Protein AF-A0A1C5N873-F1 (afdb_monomer_lite)

Sequence (228 aa):
MHFFTPEGRITDDLPLRGEIFESLKQTSYVKSIVTAQGKMDLERKGKQSYQGCLFSRLLAFSNGDLQALYDRSDGFYRRQLVLTTKEKPTDRVDDPYLAEKMKNEAESIFLWAFEGLQRLVRQDFKFTESPRIKANRENVKRDNNNVLEFLESEGYIRFQPEASASSKELYESYRLWCEENSMTALKNRSFSDAMIAVQTKYNLVRMYIVIQCKLHIIYFSGWLSEVA

pLDDT: mean 72.27, std 20.7, range [26.14, 97.81]

Radius of gyration: 25.43 Å; chains: 1; bounding box: 51×46×87 Å

Secondary structure (DSSP, 8-state):
--EEETTEEE-S-----HHHHHHHT-HHHHHHHHHT-S-EEE--TTS--EEE----------SS----SS---HHHHTT-----PPPPPTTPPP-TTHHHHHHHTHHHHHHHHHHHHHHHHHTTTPPPPPHHHHHHHHHHHHHT-THHHHHH-TTT----SS--B-HHHHHHHHHHHHHHTTPPPPPHHHHHHHHHHHTTTTT-BTTBB-------------------

Foldseek 3Di:
DWWADPVGTPDPPPPPDCVVVVVVLPLVVVLCQLVQPAWDWDDDPPDDTDTHTTPDDDDDDDPDDPANPPDLDPSSLVSDQDDDDDDDDPPDDDDPCVVVVVVVCVVVVVVVVVVVVVVCVVVVVDDDHDPVSVVRSVVSSCVLVCLVVQCVDPQFWDADPPAFDDLVRSLVSQCVVCVVVVHDRDDSVVSVVVCVVCCVVNVNDPGGGGTDGDDDPPDDDDDDDDDD

Structure (mmCIF, N/CA/C/O backbone):
data_AF-A0A1C5N873-F1
#
_entry.id   AF-A0A1C5N873-F1
#
loop_
_atom_site.group_PDB
_atom_site.id
_atom_site.type_symbol
_atom_site.label_atom_id
_atom_site.label_alt_id
_atom_site.label_comp_id
_atom_site.label_asym_id
_atom_site.label_entity_id
_atom_site.label_seq_id
_atom_site.pdbx_PDB_ins_code
_atom_site.Cartn_x
_atom_site.Cartn_y
_atom_site.Cartn_z
_atom_site.occupancy
_atom_site.B_iso_or_equiv
_atom_site.auth_seq_id
_atom_site.auth_comp_id
_atom_site.auth_asym_id
_atom_site.auth_atom_id
_atom_site.pdbx_PDB_model_num
ATOM 1 N N . MET A 1 1 ? -3.481 8.893 12.038 1.00 37.47 1 MET A N 1
ATOM 2 C CA . MET A 1 1 ? -3.185 7.543 12.568 1.00 37.47 1 MET A CA 1
ATOM 3 C C . MET A 1 1 ? -3.406 7.588 14.068 1.00 37.47 1 MET A C 1
ATOM 5 O O . MET A 1 1 ? -2.884 8.502 14.688 1.00 37.47 1 MET A O 1
ATOM 9 N N . HIS A 1 2 ? -4.182 6.667 14.640 1.00 35.19 2 HIS A N 1
ATOM 10 C CA . HIS A 1 2 ? -4.387 6.622 16.091 1.00 35.19 2 HIS A CA 1
ATOM 11 C C . HIS A 1 2 ? -3.407 5.629 16.720 1.00 35.19 2 HIS A C 1
ATOM 13 O O . HIS A 1 2 ? -3.351 4.468 16.306 1.00 35.19 2 HIS A O 1
ATOM 19 N N . PHE A 1 3 ? -2.629 6.086 17.702 1.00 40.38 3 PHE A N 1
ATOM 20 C CA . PHE A 1 3 ? -1.727 5.237 18.474 1.00 40.38 3 PHE A CA 1
ATOM 21 C C . PHE A 1 3 ? -2.392 4.881 19.805 1.00 40.38 3 PHE A C 1
ATOM 23 O O . PHE A 1 3 ? -2.838 5.749 20.557 1.00 40.38 3 PHE A O 1
ATOM 30 N N . PHE A 1 4 ? -2.463 3.587 20.097 1.00 34.78 4 PHE A N 1
ATOM 31 C CA . PHE A 1 4 ? -2.999 3.070 21.351 1.00 34.78 4 PHE A CA 1
ATOM 32 C C . PHE A 1 4 ? -1.851 2.462 22.163 1.00 34.78 4 PHE A C 1
ATOM 34 O O . PHE A 1 4 ? -1.054 1.696 21.612 1.00 34.78 4 PHE A O 1
ATOM 41 N N . THR A 1 5 ? -1.766 2.797 23.452 1.00 41.69 5 THR A N 1
ATOM 42 C CA . THR A 1 5 ? -0.936 2.078 24.433 1.00 41.69 5 THR A CA 1
ATOM 43 C C . THR A 1 5 ? -1.818 1.485 25.535 1.00 41.69 5 THR A C 1
ATOM 45 O O . THR A 1 5 ? -2.994 1.852 25.630 1.00 41.69 5 THR A O 1
ATOM 48 N N . PRO A 1 6 ? -1.299 0.551 26.358 1.00 34.31 6 PRO A N 1
ATOM 49 C CA . PRO A 1 6 ? -2.050 -0.031 27.472 1.00 34.31 6 PRO A CA 1
ATOM 50 C C . PRO A 1 6 ? -2.601 1.013 28.459 1.00 34.31 6 PRO A C 1
ATOM 52 O O . PRO A 1 6 ? -3.613 0.761 29.103 1.00 34.31 6 PRO A O 1
ATOM 55 N N . GLU A 1 7 ? -1.986 2.199 28.543 1.00 38.50 7 GLU A N 1
ATOM 56 C CA . GLU A 1 7 ? -2.418 3.312 29.401 1.00 38.50 7 GLU A CA 1
ATOM 57 C C . GLU A 1 7 ? -3.390 4.302 28.718 1.00 38.50 7 GLU A C 1
ATOM 59 O O . GLU A 1 7 ? -3.670 5.365 29.275 1.00 38.50 7 GLU A O 1
ATOM 64 N N . GLY A 1 8 ? -3.895 3.996 27.517 1.00 40.66 8 GLY A N 1
ATOM 65 C CA . GLY A 1 8 ? -4.864 4.822 26.783 1.00 40.66 8 GLY A CA 1
ATOM 66 C C . GLY A 1 8 ? -4.367 5.344 25.427 1.00 40.66 8 GLY A C 1
ATOM 67 O O . GLY A 1 8 ? -3.313 4.955 24.921 1.00 40.66 8 GLY A O 1
ATOM 68 N N . ARG A 1 9 ? -5.160 6.220 24.788 1.00 41.31 9 ARG A N 1
ATOM 69 C CA . ARG A 1 9 ? -4.782 6.874 23.520 1.00 41.31 9 ARG A CA 1
ATOM 70 C C . ARG A 1 9 ? -3.544 7.747 23.736 1.00 41.31 9 ARG A C 1
ATOM 72 O O . ARG A 1 9 ? -3.578 8.682 24.531 1.00 41.31 9 ARG A O 1
ATOM 79 N N . ILE A 1 10 ? -2.487 7.506 22.963 1.00 43.41 10 ILE A N 1
ATOM 80 C CA . ILE A 1 10 ? -1.456 8.517 22.720 1.00 43.41 10 ILE A CA 1
ATOM 81 C C . ILE A 1 10 ? -1.892 9.250 21.465 1.00 43.41 10 ILE A C 1
ATOM 83 O O . ILE A 1 10 ? -1.492 8.856 20.383 1.00 43.41 10 ILE A O 1
ATOM 87 N N . THR A 1 11 ? -2.768 10.238 21.614 1.00 41.75 11 THR A N 1
ATOM 88 C CA . THR A 1 11 ? -2.913 11.398 20.722 1.00 41.75 11 THR A CA 1
ATOM 89 C C . THR A 1 11 ? -4.098 12.215 21.235 1.00 41.75 11 THR A C 1
ATOM 91 O O . THR A 1 11 ? -5.239 11.779 21.075 1.00 41.75 11 THR A O 1
ATOM 94 N N . ASP A 1 12 ? -3.838 13.414 21.769 1.00 33.88 12 ASP A N 1
ATOM 95 C CA . ASP A 1 12 ? -4.593 14.573 21.278 1.00 33.88 12 ASP A CA 1
ATOM 96 C C . ASP A 1 12 ? -4.500 14.483 19.761 1.00 33.88 12 ASP A C 1
ATOM 98 O O . ASP A 1 12 ? -3.382 14.273 19.281 1.00 33.88 12 ASP A O 1
ATOM 102 N N . ASP A 1 13 ? -5.630 14.505 19.050 1.00 33.31 13 ASP A N 1
ATOM 103 C CA . ASP A 1 13 ? -5.688 14.365 17.597 1.00 33.31 13 ASP A CA 1
ATOM 104 C C . ASP A 1 13 ? -4.488 15.076 16.977 1.00 33.31 13 ASP A C 1
ATOM 106 O O . ASP A 1 13 ? -4.434 16.301 16.952 1.00 33.31 13 ASP A O 1
ATOM 110 N N . LEU A 1 14 ? -3.469 14.318 16.562 1.00 37.69 14 LEU A N 1
ATOM 111 C CA . LEU A 1 14 ? -2.410 14.876 15.749 1.00 37.69 14 LEU A CA 1
ATOM 112 C C . LEU A 1 14 ? -3.098 14.996 14.396 1.00 37.69 14 LEU A C 1
ATOM 114 O O . LEU A 1 14 ? -3.266 13.957 13.738 1.00 37.69 14 LEU A O 1
ATOM 118 N N . PRO A 1 15 ? -3.551 16.198 13.964 1.00 34.56 15 PRO A N 1
ATOM 119 C CA . PRO A 1 15 ? -3.865 16.365 12.560 1.00 34.56 15 PRO A CA 1
ATOM 120 C C . PRO A 1 15 ? -2.639 15.848 11.821 1.00 34.56 15 PRO A C 1
ATOM 122 O O . PRO A 1 15 ? -1.511 16.055 12.279 1.00 34.56 15 PRO A O 1
ATOM 125 N N . LEU A 1 16 ? -2.855 15.111 10.736 1.00 38.38 16 LEU A N 1
ATOM 126 C CA . LEU A 1 16 ? -1.784 14.691 9.843 1.00 38.38 16 LEU A CA 1
ATOM 127 C C . LEU A 1 16 ? -1.102 15.964 9.304 1.00 38.38 16 LEU A C 1
ATOM 129 O O . LEU A 1 16 ? -1.415 16.435 8.218 1.00 38.38 16 LEU A O 1
ATOM 133 N N . ARG A 1 17 ? -0.219 16.579 10.097 1.00 36.16 17 ARG A N 1
ATOM 134 C CA . ARG A 1 17 ? 0.681 17.639 9.667 1.00 36.16 17 ARG A CA 1
ATOM 135 C C . ARG A 1 17 ? 1.640 16.983 8.688 1.00 36.16 17 ARG A C 1
ATOM 137 O O . ARG A 1 17 ? 2.061 15.845 8.910 1.00 36.16 17 ARG A O 1
ATOM 144 N N . GLY A 1 18 ? 1.982 17.698 7.617 1.00 32.19 18 GLY A N 1
ATOM 145 C CA . GLY A 1 18 ? 2.864 17.211 6.548 1.00 32.19 18 GLY A CA 1
ATOM 146 C C . GLY A 1 18 ? 4.174 16.585 7.047 1.00 32.19 18 GLY A C 1
ATOM 147 O O . GLY A 1 18 ? 4.725 15.720 6.384 1.00 32.19 18 GLY A O 1
ATOM 148 N N . GLU A 1 19 ? 4.609 16.918 8.262 1.00 36.47 19 GLU A N 1
ATOM 149 C CA . GLU A 1 19 ? 5.753 16.340 8.977 1.00 36.47 19 GLU A CA 1
ATOM 150 C C . GLU A 1 19 ? 5.654 14.814 9.219 1.00 36.47 19 GLU A C 1
ATOM 152 O O . GLU A 1 19 ? 6.657 14.102 9.109 1.00 36.47 19 GLU A O 1
ATOM 157 N N . ILE A 1 20 ? 4.458 14.261 9.485 1.00 42.25 20 ILE A N 1
ATOM 158 C CA . ILE A 1 20 ? 4.281 12.798 9.595 1.00 42.25 20 ILE A CA 1
ATOM 159 C C . ILE A 1 20 ? 4.366 12.151 8.206 1.00 42.25 20 ILE A C 1
ATOM 161 O O . ILE A 1 20 ? 4.940 11.080 8.055 1.00 42.25 20 ILE A O 1
ATOM 165 N N . PHE A 1 21 ? 3.864 12.813 7.162 1.00 44.03 21 PHE A N 1
ATOM 166 C CA . PHE A 1 21 ? 3.997 12.322 5.788 1.00 44.03 21 PHE A CA 1
ATOM 167 C C . PHE A 1 21 ? 5.465 12.321 5.322 1.00 44.03 21 PHE A C 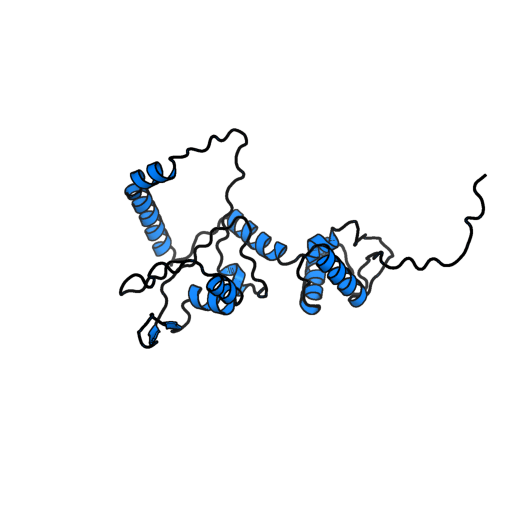1
ATOM 169 O O . PHE A 1 21 ? 5.915 11.352 4.716 1.00 44.03 21 PHE A O 1
ATOM 176 N N . GLU A 1 22 ? 6.234 13.355 5.682 1.00 43.03 22 GLU A N 1
ATOM 177 C CA . GLU A 1 22 ? 7.684 13.449 5.451 1.00 43.03 22 GLU A CA 1
ATOM 178 C C . GLU A 1 22 ? 8.476 12.357 6.191 1.00 43.03 22 GLU A C 1
ATOM 180 O O . GLU A 1 22 ? 9.387 11.759 5.623 1.00 43.03 22 GLU A O 1
ATOM 185 N N . SER A 1 23 ? 8.113 12.029 7.433 1.00 43.91 23 SER A N 1
ATOM 186 C CA . SER A 1 23 ? 8.759 10.944 8.196 1.00 43.91 23 SER A CA 1
ATOM 187 C C . SER A 1 23 ? 8.322 9.543 7.746 1.00 43.91 23 SER A C 1
ATOM 189 O O . SER A 1 23 ? 9.134 8.617 7.763 1.00 43.91 23 SER A O 1
ATOM 191 N N . LEU A 1 24 ? 7.098 9.387 7.226 1.00 51.28 24 LEU A N 1
ATOM 192 C CA . LEU A 1 24 ? 6.659 8.175 6.521 1.00 51.28 24 LEU A CA 1
ATOM 193 C C . LEU A 1 24 ? 7.439 7.934 5.215 1.00 51.28 24 LEU A C 1
ATOM 195 O O . LEU A 1 24 ? 7.474 6.793 4.746 1.00 51.28 24 LEU A O 1
ATOM 199 N N . LYS A 1 25 ? 8.125 8.949 4.654 1.00 52.41 25 LYS A N 1
ATOM 200 C CA . LYS A 1 25 ? 9.057 8.745 3.526 1.00 52.41 25 LYS A CA 1
ATOM 201 C C . LYS A 1 25 ? 10.209 7.812 3.895 1.00 52.41 25 LYS A C 1
ATOM 203 O O . LYS A 1 25 ? 10.755 7.142 3.017 1.00 52.41 25 LYS A O 1
ATOM 208 N N . GLN A 1 26 ? 10.565 7.730 5.180 1.00 63.22 26 GLN A N 1
ATOM 209 C CA . GLN A 1 26 ? 11.487 6.721 5.689 1.00 63.22 26 GLN A CA 1
ATOM 210 C C . GLN A 1 26 ? 10.705 5.465 6.078 1.00 63.22 26 GLN A C 1
ATOM 212 O O . GLN A 1 26 ? 10.262 5.267 7.209 1.00 63.22 26 GLN A O 1
ATOM 217 N N . THR A 1 27 ? 10.574 4.558 5.120 1.00 69.50 27 THR A N 1
ATOM 218 C CA . THR A 1 27 ? 9.922 3.255 5.303 1.00 69.50 27 THR A CA 1
ATOM 219 C C . THR A 1 27 ? 10.538 2.392 6.406 1.00 69.50 27 THR A C 1
ATOM 221 O O . THR A 1 27 ? 9.888 1.461 6.878 1.00 69.50 27 THR A O 1
ATOM 224 N N . SER A 1 28 ? 11.768 2.678 6.843 1.00 72.56 28 SER A N 1
ATOM 225 C CA . SER A 1 28 ? 12.402 2.054 8.009 1.00 72.56 28 SER A CA 1
ATOM 226 C C . SER A 1 28 ? 11.593 2.282 9.287 1.00 72.56 28 SER A C 1
ATOM 228 O O . SER A 1 28 ? 11.406 1.336 10.051 1.00 72.56 28 SER A O 1
ATOM 230 N N . TYR A 1 29 ? 11.058 3.491 9.479 1.00 74.69 29 TYR A N 1
ATOM 231 C CA . TYR A 1 29 ? 10.234 3.844 10.634 1.00 74.69 29 TYR A CA 1
ATOM 232 C C . TYR A 1 29 ? 8.854 3.179 10.551 1.00 74.69 29 TYR A C 1
ATOM 234 O O . TYR A 1 29 ? 8.361 2.603 11.517 1.00 74.69 29 TYR A O 1
ATOM 242 N N . VAL A 1 30 ? 8.261 3.139 9.352 1.00 76.62 30 VAL A N 1
ATOM 243 C CA . VAL A 1 30 ? 7.029 2.371 9.100 1.00 76.62 30 VAL A CA 1
ATOM 244 C C . VAL A 1 30 ? 7.230 0.901 9.451 1.00 76.62 30 VAL A C 1
ATOM 246 O O . VAL A 1 30 ? 6.427 0.324 10.182 1.00 76.62 30 VAL A O 1
ATOM 249 N N . LYS A 1 31 ? 8.315 0.296 8.953 1.00 76.56 31 LYS A N 1
ATOM 250 C CA . LYS A 1 31 ? 8.657 -1.106 9.198 1.00 76.56 31 LYS A CA 1
ATOM 251 C C . LYS A 1 31 ? 8.814 -1.394 10.682 1.00 76.56 31 LYS A C 1
ATOM 253 O O . LYS A 1 31 ? 8.260 -2.393 11.123 1.00 76.56 31 LYS A O 1
ATOM 258 N N . SER A 1 32 ? 9.538 -0.556 11.422 1.00 77.88 32 SER A N 1
ATOM 259 C CA . SER A 1 32 ? 9.761 -0.764 12.853 1.00 77.88 32 SER A CA 1
ATOM 260 C C . SER A 1 32 ? 8.464 -0.637 13.655 1.00 77.88 32 SER A C 1
ATOM 262 O O . SER A 1 32 ? 8.233 -1.446 14.555 1.00 77.88 32 SER A O 1
ATOM 264 N N . ILE A 1 33 ? 7.581 0.306 13.295 1.00 77.56 33 ILE A N 1
ATOM 265 C CA . ILE A 1 33 ? 6.275 0.469 13.951 1.00 77.56 33 ILE A CA 1
ATOM 266 C C . ILE A 1 33 ? 5.419 -0.781 13.727 1.00 77.56 33 ILE A C 1
ATOM 268 O O . ILE A 1 33 ? 4.897 -1.349 14.684 1.00 77.56 33 ILE A O 1
ATOM 272 N N . VAL A 1 34 ? 5.283 -1.244 12.478 1.00 76.94 34 VAL A N 1
ATOM 273 C CA . VAL A 1 34 ? 4.395 -2.382 12.168 1.00 76.94 34 VAL A CA 1
ATOM 274 C C . VAL A 1 34 ? 4.943 -3.725 12.639 1.00 76.94 34 VAL A C 1
ATOM 276 O O . VAL A 1 34 ? 4.157 -4.639 12.880 1.00 76.94 34 VAL A O 1
ATOM 279 N N . THR A 1 35 ? 6.266 -3.879 12.756 1.00 75.25 35 THR A N 1
ATOM 280 C CA . THR A 1 35 ? 6.864 -5.098 13.321 1.00 75.25 35 THR A CA 1
ATOM 281 C C . THR A 1 35 ? 6.899 -5.091 14.840 1.00 75.25 35 THR A C 1
ATOM 283 O O . THR A 1 35 ? 7.179 -6.142 15.412 1.00 75.25 35 THR A O 1
ATOM 286 N N . ALA A 1 36 ? 6.654 -3.939 15.479 1.00 69.31 36 ALA A N 1
ATOM 287 C CA . ALA A 1 36 ? 6.867 -3.726 16.908 1.00 69.31 36 ALA A CA 1
ATOM 288 C C . ALA A 1 36 ? 8.249 -4.237 17.374 1.00 69.31 36 ALA A C 1
ATOM 290 O O . ALA A 1 36 ? 8.400 -4.782 18.469 1.00 69.31 36 ALA A O 1
ATOM 291 N N . GLN A 1 37 ? 9.268 -4.117 16.512 1.00 65.88 37 GLN A N 1
ATOM 292 C CA . GLN A 1 37 ? 10.619 -4.566 16.835 1.00 65.88 37 GLN A CA 1
ATOM 293 C C . GLN A 1 37 ? 11.307 -3.539 17.731 1.00 65.88 37 GLN A C 1
ATOM 295 O O . GLN A 1 37 ? 11.811 -2.524 17.257 1.00 65.88 37 GLN A O 1
ATOM 300 N N . GLY A 1 38 ? 11.368 -3.858 19.023 1.00 71.31 38 GLY A N 1
ATOM 301 C CA . GLY A 1 38 ? 12.099 -3.081 20.018 1.00 71.31 38 GLY A CA 1
ATOM 302 C C . GLY A 1 38 ? 11.284 -1.954 20.647 1.00 71.31 38 GLY A C 1
ATOM 303 O O . GLY A 1 38 ? 10.121 -1.720 20.318 1.00 71.31 38 GLY A O 1
ATOM 304 N N . LYS A 1 39 ? 11.916 -1.275 21.606 1.00 77.12 39 LYS A N 1
ATOM 305 C CA . LYS A 1 39 ? 11.370 -0.060 22.211 1.00 77.12 39 LYS A CA 1
ATOM 306 C C . LYS A 1 39 ? 11.665 1.129 21.302 1.00 77.12 39 LYS A C 1
ATOM 308 O O . LYS A 1 39 ? 12.707 1.167 20.650 1.00 77.12 39 LYS A O 1
ATOM 313 N N . MET A 1 40 ? 10.737 2.072 21.262 1.00 78.00 40 MET A N 1
ATOM 314 C CA . MET A 1 40 ? 10.883 3.340 20.560 1.00 78.00 40 MET A CA 1
ATOM 315 C C . MET A 1 40 ? 10.864 4.489 21.549 1.00 78.00 40 MET A C 1
ATOM 317 O O . MET A 1 40 ? 10.247 4.384 22.611 1.00 78.00 40 MET A O 1
ATOM 321 N N . ASP A 1 41 ? 11.510 5.589 21.173 1.00 80.56 41 ASP A N 1
ATOM 322 C CA . ASP A 1 41 ? 11.416 6.823 21.937 1.00 80.56 41 ASP A CA 1
ATOM 323 C C . ASP A 1 41 ? 10.041 7.457 21.726 1.00 80.56 41 ASP A C 1
ATOM 325 O O . ASP A 1 41 ? 9.636 7.740 20.596 1.00 80.56 41 ASP A O 1
ATOM 329 N N . LEU A 1 42 ? 9.300 7.613 22.819 1.00 80.25 42 LEU A N 1
ATOM 330 C CA . LEU A 1 42 ? 7.967 8.192 22.840 1.00 80.25 42 LEU A CA 1
ATOM 331 C C . LEU A 1 42 ? 8.038 9.555 23.516 1.00 80.25 42 LEU A C 1
ATOM 333 O O . LEU A 1 42 ? 8.307 9.663 24.714 1.00 80.25 42 LEU A O 1
ATOM 337 N N . GLU A 1 43 ? 7.739 10.595 22.747 1.00 80.62 43 GLU A N 1
ATOM 338 C CA . GLU A 1 43 ? 7.694 11.967 23.232 1.00 80.62 43 GLU A CA 1
ATOM 339 C C . GLU A 1 43 ? 6.239 12.402 23.435 1.00 80.62 43 GLU A C 1
ATOM 341 O O . GLU A 1 43 ? 5.412 12.354 22.522 1.00 80.62 43 GLU A O 1
ATOM 346 N N . ARG A 1 44 ? 5.901 12.825 24.658 1.00 76.69 44 ARG A N 1
ATOM 347 C CA . ARG A 1 44 ? 4.613 13.462 24.959 1.00 76.69 44 ARG A CA 1
ATOM 348 C C . ARG A 1 44 ? 4.868 14.935 25.236 1.00 76.69 44 ARG A C 1
ATOM 350 O O . ARG A 1 44 ? 5.768 15.266 26.002 1.00 76.69 44 ARG A O 1
ATOM 357 N N . LYS A 1 45 ? 4.050 15.817 24.657 1.00 80.88 45 LYS A N 1
ATOM 358 C CA . LYS A 1 45 ? 4.208 17.267 24.815 1.00 80.88 45 LYS A CA 1
ATOM 359 C C . LYS A 1 45 ? 4.281 17.649 26.297 1.00 80.88 45 LYS A C 1
ATOM 361 O O . LYS A 1 45 ? 3.402 17.292 27.080 1.00 80.88 45 LYS A O 1
ATOM 366 N N . GLY A 1 46 ? 5.338 18.371 26.667 1.00 82.06 46 GLY A N 1
ATOM 367 C CA . GLY A 1 46 ? 5.563 18.820 28.043 1.00 82.06 46 GLY A CA 1
ATOM 368 C C . GLY A 1 46 ? 5.952 17.710 29.028 1.00 82.06 46 GLY A C 1
ATOM 369 O O . GLY A 1 46 ? 5.848 17.919 30.234 1.00 82.06 46 GLY A O 1
ATOM 370 N N . LYS A 1 47 ? 6.375 16.534 28.549 1.00 84.38 47 LYS A N 1
ATOM 371 C CA . LYS A 1 47 ? 6.895 15.435 29.374 1.00 84.38 47 LYS A CA 1
ATOM 372 C C . LYS A 1 47 ? 8.237 14.954 28.828 1.00 84.38 47 LYS A C 1
ATOM 374 O O . LYS A 1 47 ? 8.483 15.027 27.630 1.00 84.38 47 LYS A O 1
ATOM 379 N N . GLN A 1 48 ? 9.079 14.429 29.716 1.00 81.62 48 GLN A N 1
ATOM 380 C CA . GLN A 1 48 ? 10.328 13.776 29.327 1.00 81.62 48 GLN A CA 1
ATOM 381 C C . GLN A 1 48 ? 10.034 12.578 28.412 1.00 81.62 48 GLN A C 1
ATOM 383 O O . GLN A 1 48 ? 9.090 11.822 28.673 1.00 81.62 48 GLN A O 1
ATOM 388 N N . SER A 1 49 ? 10.835 12.406 27.357 1.00 86.12 49 SER A N 1
ATOM 389 C CA . SER A 1 49 ? 10.729 11.238 26.483 1.00 86.12 49 SER A CA 1
ATOM 390 C C . SER A 1 49 ? 11.064 9.948 27.236 1.00 86.12 49 SER A C 1
ATOM 392 O O . SER A 1 49 ? 11.820 9.948 28.215 1.00 86.12 49 SER A O 1
ATOM 394 N N . TYR A 1 50 ? 10.460 8.840 26.815 1.00 85.38 50 TYR A N 1
ATOM 395 C CA . TYR A 1 50 ? 10.701 7.530 27.414 1.00 85.38 50 TYR A CA 1
ATOM 396 C C . TYR A 1 50 ? 10.636 6.414 26.373 1.00 85.38 50 TYR A C 1
ATOM 398 O O . TYR A 1 50 ? 9.992 6.530 25.335 1.00 85.38 50 TYR A O 1
ATOM 406 N N . GLN A 1 51 ? 11.273 5.289 26.691 1.00 81.69 51 GLN A N 1
ATOM 407 C CA . GLN A 1 51 ? 11.313 4.114 25.827 1.00 81.69 51 GLN A CA 1
ATOM 408 C C . GLN A 1 51 ? 10.082 3.228 26.046 1.00 81.69 51 GLN A C 1
ATOM 410 O O . GLN A 1 51 ? 9.917 2.648 27.123 1.00 81.69 51 GLN A O 1
ATOM 415 N N . GLY A 1 52 ? 9.248 3.076 25.018 1.00 80.31 52 GLY A N 1
ATOM 416 C CA . GLY A 1 52 ? 8.014 2.289 25.075 1.00 80.31 52 GLY A CA 1
ATOM 417 C C . GLY A 1 52 ? 7.818 1.366 23.874 1.00 80.31 52 GLY A C 1
ATOM 418 O O . GLY A 1 52 ? 8.422 1.547 22.820 1.00 80.31 52 GLY A O 1
ATOM 419 N N . CYS A 1 53 ? 6.964 0.356 24.037 1.00 74.25 53 CYS A N 1
ATOM 420 C CA . CYS A 1 53 ? 6.520 -0.494 22.932 1.00 74.25 53 CYS A CA 1
ATOM 421 C C . CYS A 1 53 ? 5.279 0.118 22.271 1.00 74.25 53 CYS A C 1
ATOM 423 O O . CYS A 1 53 ? 4.360 0.562 22.961 1.00 74.25 53 CYS A O 1
ATOM 425 N N . LEU A 1 54 ? 5.225 0.096 20.939 1.00 74.38 54 LEU A N 1
ATOM 426 C CA . LEU A 1 54 ? 4.048 0.522 20.185 1.00 74.38 54 LEU A CA 1
ATOM 427 C C . LEU A 1 54 ? 3.157 -0.678 19.860 1.00 74.38 54 LEU A C 1
ATOM 429 O O . LEU A 1 54 ? 3.599 -1.649 19.251 1.00 74.38 54 LEU A O 1
ATOM 433 N N . PHE A 1 55 ? 1.875 -0.572 20.206 1.00 72.56 55 PHE A N 1
ATOM 434 C CA . PHE A 1 55 ? 0.845 -1.561 19.866 1.00 72.56 55 PHE A CA 1
ATOM 435 C C . PHE A 1 55 ? -0.062 -1.074 18.731 1.00 72.56 55 PHE A C 1
ATOM 437 O O . PHE A 1 55 ? -1.209 -1.499 18.595 1.00 72.56 55 PHE A O 1
ATOM 444 N N . SER A 1 56 ? 0.434 -0.149 17.910 1.00 74.62 56 SER A N 1
ATOM 445 C CA . SER A 1 56 ? -0.362 0.485 16.871 1.00 74.62 56 SER A CA 1
ATOM 446 C C . SER A 1 56 ? -0.488 -0.383 15.614 1.00 74.62 56 SER A C 1
ATOM 448 O O . SER A 1 56 ? 0.278 -1.319 15.351 1.00 74.62 56 SER A O 1
ATOM 450 N N . ARG A 1 57 ? -1.515 -0.072 14.823 1.00 77.00 57 ARG A N 1
ATOM 451 C CA . ARG A 1 57 ? -1.701 -0.578 13.464 1.00 77.00 57 ARG A CA 1
ATOM 452 C C . ARG A 1 57 ? -1.880 0.613 12.536 1.00 77.00 57 ARG A C 1
ATOM 454 O O . ARG A 1 57 ? -2.572 1.572 12.871 1.00 77.00 57 ARG A O 1
ATOM 461 N N . LEU A 1 58 ? -1.221 0.552 11.385 1.00 78.00 58 LEU A N 1
ATOM 462 C CA . LEU A 1 58 ? -1.337 1.556 10.337 1.00 78.00 58 LEU A CA 1
ATOM 463 C C . LEU A 1 58 ? -2.538 1.225 9.456 1.00 78.00 58 LEU A C 1
ATOM 465 O O . LEU A 1 58 ? -2.579 0.160 8.848 1.00 78.00 58 LEU A O 1
ATOM 469 N N . LEU A 1 59 ? -3.486 2.156 9.377 1.00 82.19 59 LEU A N 1
ATOM 470 C CA . LEU A 1 59 ? -4.554 2.160 8.383 1.00 82.19 59 LEU A CA 1
ATOM 471 C C . LEU A 1 59 ? -4.387 3.421 7.539 1.00 82.19 59 LEU A C 1
ATOM 473 O O . LEU A 1 59 ? -4.320 4.524 8.088 1.00 82.19 59 LEU A O 1
ATOM 477 N N . ALA A 1 60 ? -4.282 3.244 6.226 1.00 76.69 60 ALA A N 1
ATOM 478 C CA . ALA A 1 60 ? -4.136 4.322 5.260 1.00 76.69 60 ALA A CA 1
ATOM 479 C C . ALA A 1 60 ? -5.287 4.252 4.255 1.00 76.69 60 ALA A C 1
ATOM 481 O O . ALA A 1 60 ? -5.611 3.174 3.759 1.00 76.69 60 ALA A O 1
ATOM 482 N N . PHE A 1 61 ? -5.891 5.405 3.980 1.00 79.44 61 PHE A N 1
ATOM 483 C CA . PHE A 1 61 ? -6.957 5.566 2.999 1.00 79.44 61 PHE A CA 1
ATOM 484 C C . PHE A 1 61 ? -6.502 6.619 1.999 1.00 79.44 61 PHE A C 1
ATOM 486 O O . PHE A 1 61 ? -6.198 7.749 2.382 1.00 79.44 61 PHE A O 1
ATOM 493 N N . SER A 1 62 ? -6.418 6.238 0.734 1.00 71.00 62 SER A N 1
ATOM 494 C CA . SER A 1 62 ? -5.947 7.105 -0.339 1.00 71.00 62 SER A CA 1
ATOM 495 C C . SER A 1 62 ? -6.590 6.697 -1.659 1.00 71.00 62 SER A C 1
ATOM 497 O O . SER A 1 62 ? -7.006 5.554 -1.834 1.00 71.00 62 SER A O 1
ATOM 499 N N . ASN A 1 63 ? -6.660 7.650 -2.588 1.00 68.62 63 ASN A N 1
ATOM 500 C CA . ASN A 1 63 ? -7.130 7.415 -3.958 1.00 68.62 63 ASN A CA 1
ATOM 501 C C . ASN A 1 63 ? -6.017 6.904 -4.890 1.00 68.62 63 ASN A C 1
ATOM 503 O O . ASN A 1 63 ? -6.283 6.595 -6.044 1.00 68.62 63 ASN A O 1
ATOM 507 N N . GLY A 1 64 ? -4.780 6.846 -4.399 1.00 63.12 64 GLY A N 1
ATOM 508 C CA . GLY A 1 64 ? -3.628 6.266 -5.081 1.00 63.12 64 GLY A CA 1
ATOM 509 C C . GLY A 1 64 ? -2.854 5.369 -4.124 1.00 63.12 64 GLY A C 1
ATOM 510 O O . GLY A 1 64 ? -3.102 5.386 -2.914 1.00 63.12 64 GLY A O 1
ATOM 511 N N . ASP A 1 65 ? -1.927 4.581 -4.648 1.00 64.69 65 ASP A N 1
ATOM 512 C CA . ASP A 1 65 ? -1.211 3.608 -3.832 1.00 64.69 65 ASP A CA 1
ATOM 513 C C . ASP A 1 65 ? -0.216 4.251 -2.863 1.00 64.69 65 ASP A C 1
ATOM 515 O O . ASP A 1 65 ? 0.384 5.294 -3.137 1.00 64.69 65 ASP A O 1
ATOM 519 N N . LEU A 1 66 ? -0.002 3.597 -1.715 1.00 64.19 66 LEU A N 1
ATOM 520 C CA . LEU A 1 66 ? 1.047 3.986 -0.778 1.00 64.19 66 LEU A CA 1
ATOM 521 C C . LEU A 1 66 ? 2.412 3.643 -1.381 1.00 64.19 66 LEU A C 1
ATOM 523 O O . LEU A 1 66 ? 2.958 2.553 -1.178 1.00 64.19 66 LEU A O 1
ATOM 527 N N . GLN A 1 67 ? 2.971 4.590 -2.124 1.00 59.69 67 GLN A N 1
ATOM 528 C CA . GLN A 1 67 ? 4.279 4.422 -2.730 1.00 59.69 67 GLN A CA 1
ATOM 529 C C . GLN A 1 67 ? 5.387 4.684 -1.708 1.00 59.69 67 GLN A C 1
ATOM 531 O O . GLN A 1 67 ? 5.486 5.755 -1.108 1.00 59.69 67 GLN A O 1
ATOM 536 N N . ALA A 1 68 ? 6.269 3.702 -1.527 1.00 61.25 68 ALA A N 1
ATOM 537 C CA . ALA A 1 68 ? 7.559 3.955 -0.909 1.00 61.25 68 ALA A CA 1
ATOM 538 C C . ALA A 1 68 ? 8.448 4.695 -1.906 1.00 61.25 68 ALA A C 1
ATOM 540 O O . ALA A 1 68 ? 8.912 4.094 -2.875 1.00 61.25 68 ALA A O 1
ATOM 541 N N . LEU A 1 69 ? 8.733 5.969 -1.635 1.00 53.69 69 LEU A N 1
ATOM 542 C CA . LEU A 1 69 ? 9.601 6.787 -2.490 1.00 53.69 69 LEU A CA 1
ATOM 543 C C . LEU A 1 69 ? 10.991 6.155 -2.703 1.00 53.69 69 LEU A C 1
ATOM 545 O O . LEU A 1 69 ? 11.574 6.302 -3.773 1.00 53.69 69 LEU A O 1
ATOM 549 N N . TYR A 1 70 ? 11.520 5.418 -1.714 1.00 53.19 70 TYR A N 1
ATOM 550 C CA . TYR A 1 70 ? 12.905 4.918 -1.747 1.00 53.19 70 TYR A CA 1
ATOM 551 C C . TYR A 1 70 ? 13.092 3.437 -1.378 1.00 53.19 70 TYR A C 1
ATOM 553 O O . TYR A 1 70 ? 14.211 2.931 -1.466 1.00 53.19 70 TYR A O 1
ATOM 561 N N . ASP A 1 71 ? 12.038 2.716 -0.984 1.00 63.47 71 ASP A N 1
ATOM 562 C CA . ASP A 1 71 ? 12.155 1.347 -0.468 1.00 63.47 71 ASP A CA 1
ATOM 563 C C . ASP A 1 71 ? 11.355 0.343 -1.283 1.00 63.47 71 ASP A C 1
ATOM 565 O O . ASP A 1 71 ? 10.136 0.234 -1.192 1.00 63.47 71 ASP A O 1
ATOM 569 N N . ARG A 1 72 ? 12.105 -0.429 -2.062 1.00 63.53 72 ARG A N 1
ATOM 570 C CA . ARG A 1 72 ? 11.584 -1.442 -2.979 1.00 63.53 72 ARG A CA 1
ATOM 571 C C . ARG A 1 72 ? 11.742 -2.854 -2.436 1.00 63.53 72 ARG A C 1
ATOM 573 O O . ARG A 1 72 ? 11.555 -3.829 -3.161 1.00 63.53 72 ARG A O 1
ATOM 580 N N . SER A 1 73 ? 12.162 -2.980 -1.179 1.00 67.81 73 SER A N 1
ATOM 581 C CA . SER A 1 73 ? 12.407 -4.286 -0.591 1.00 67.81 73 SER A CA 1
ATOM 582 C C . SER A 1 73 ? 11.092 -5.029 -0.395 1.00 67.81 73 SER A C 1
ATOM 584 O O . SER A 1 73 ? 10.082 -4.457 0.019 1.00 67.81 73 SER A O 1
ATOM 586 N N . ASP A 1 74 ? 11.138 -6.344 -0.591 1.00 75.69 74 ASP A N 1
ATOM 587 C CA . ASP A 1 74 ? 10.036 -7.239 -0.237 1.00 75.69 74 ASP A CA 1
ATOM 588 C C . ASP A 1 74 ? 9.545 -7.004 1.206 1.00 75.69 74 ASP A C 1
ATOM 590 O O . ASP A 1 74 ? 8.353 -7.057 1.495 1.00 75.69 74 ASP A O 1
ATOM 594 N N . GLY A 1 75 ? 10.460 -6.628 2.108 1.00 76.75 75 GLY A N 1
ATOM 595 C CA . GLY A 1 75 ? 10.141 -6.283 3.488 1.00 76.75 75 GLY A CA 1
ATOM 596 C C . GLY A 1 75 ? 9.116 -5.173 3.653 1.00 76.75 75 GLY A C 1
ATOM 597 O O . GLY A 1 75 ? 8.347 -5.228 4.610 1.00 76.75 75 GLY A O 1
ATOM 598 N N . PHE A 1 76 ? 9.078 -4.188 2.767 1.00 79.00 76 PHE A N 1
ATOM 599 C CA . PHE A 1 76 ? 8.060 -3.149 2.841 1.00 79.00 76 PHE A CA 1
ATOM 600 C C . PHE A 1 76 ? 6.702 -3.676 2.357 1.00 79.00 76 PHE A C 1
ATOM 602 O O . PHE A 1 76 ? 5.713 -3.594 3.085 1.00 79.00 76 PHE A O 1
ATOM 609 N N . TYR A 1 77 ? 6.674 -4.305 1.181 1.00 80.12 77 TYR A N 1
ATOM 610 C CA . TYR A 1 77 ? 5.435 -4.731 0.529 1.00 80.12 77 TYR A CA 1
ATOM 611 C C . TYR A 1 77 ? 4.737 -5.903 1.221 1.00 80.12 77 TYR A C 1
ATOM 613 O O . TYR A 1 77 ? 3.517 -5.879 1.369 1.00 80.12 77 TYR A O 1
ATOM 621 N N . ARG A 1 78 ? 5.470 -6.909 1.722 1.00 82.50 78 ARG A N 1
ATOM 622 C CA . ARG A 1 78 ? 4.852 -8.081 2.376 1.00 82.50 78 ARG A CA 1
ATOM 623 C C . ARG A 1 78 ? 4.099 -7.754 3.672 1.00 82.50 78 ARG A C 1
ATOM 625 O O . ARG A 1 78 ? 3.389 -8.603 4.193 1.00 82.50 78 ARG A O 1
ATOM 632 N N . ARG A 1 79 ? 4.300 -6.552 4.225 1.00 83.75 79 ARG A N 1
ATOM 633 C CA . ARG A 1 79 ? 3.639 -6.057 5.445 1.00 83.75 79 ARG A CA 1
ATOM 634 C C . ARG A 1 79 ? 2.353 -5.281 5.147 1.00 83.75 79 ARG A C 1
ATOM 636 O O . ARG A 1 79 ? 1.698 -4.829 6.080 1.00 83.75 79 ARG A O 1
ATOM 643 N N . GLN A 1 80 ? 2.004 -5.121 3.871 1.00 84.44 80 GLN A N 1
ATOM 644 C CA . GLN A 1 80 ? 0.809 -4.415 3.429 1.00 84.44 80 GLN A CA 1
ATOM 645 C C . GL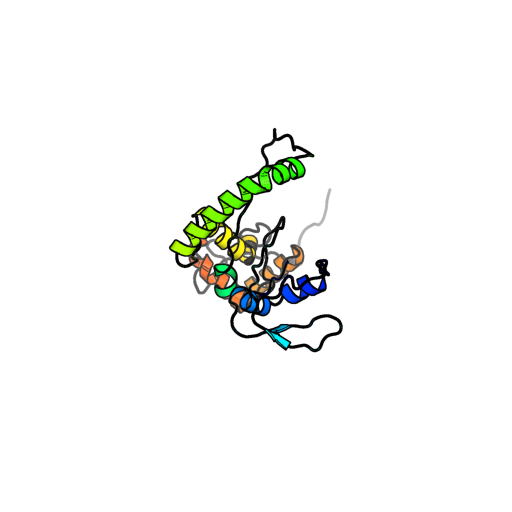N A 1 80 ? -0.286 -5.393 3.007 1.00 84.44 80 GLN A C 1
ATOM 647 O O . GLN A 1 80 ? -0.036 -6.370 2.297 1.00 84.44 80 GLN A O 1
ATOM 652 N N . LEU A 1 81 ? -1.519 -5.073 3.395 1.00 88.69 81 LEU A N 1
ATOM 653 C CA . LEU A 1 81 ? -2.734 -5.667 2.849 1.00 88.69 81 LEU A CA 1
ATOM 654 C C . LEU A 1 81 ? -3.414 -4.605 1.983 1.00 88.69 81 LEU A C 1
ATOM 656 O O . LEU A 1 81 ? -4.119 -3.740 2.498 1.00 88.69 81 LEU A O 1
ATOM 660 N N . VAL A 1 82 ? -3.156 -4.643 0.674 1.00 87.44 82 VAL A N 1
ATOM 661 C CA . VAL A 1 82 ? -3.668 -3.635 -0.266 1.00 87.44 82 VAL A CA 1
ATOM 662 C C . VAL A 1 82 ? -5.088 -3.998 -0.694 1.00 87.44 82 VAL A C 1
ATOM 664 O O . VAL A 1 82 ? -5.317 -4.965 -1.429 1.00 87.44 82 VAL A O 1
ATOM 667 N N . LEU A 1 83 ? -6.052 -3.205 -0.233 1.00 88.44 83 LEU A N 1
ATOM 668 C CA . LEU A 1 83 ? -7.460 -3.329 -0.588 1.00 88.44 83 LEU A CA 1
ATOM 669 C C . LEU A 1 83 ? -7.836 -2.224 -1.569 1.00 88.44 83 LEU A C 1
ATOM 671 O O . LEU A 1 83 ? -7.623 -1.050 -1.295 1.00 88.44 83 LEU A O 1
ATOM 675 N N . THR A 1 84 ? -8.436 -2.615 -2.689 1.00 86.38 84 THR A N 1
ATOM 676 C CA . THR A 1 84 ? -9.004 -1.685 -3.667 1.00 86.38 84 THR A CA 1
ATOM 677 C C . THR A 1 84 ? -10.521 -1.763 -3.603 1.00 86.38 84 THR A C 1
ATOM 679 O O . THR A 1 84 ? -11.095 -2.854 -3.500 1.00 86.38 84 THR A O 1
ATOM 682 N N . THR A 1 85 ? -11.187 -0.613 -3.655 1.00 85.56 85 THR A N 1
ATOM 683 C CA . THR A 1 85 ? -12.642 -0.563 -3.815 1.00 85.56 85 THR A CA 1
ATOM 684 C C . THR A 1 85 ? -13.023 -1.070 -5.208 1.00 85.56 85 THR A C 1
ATOM 686 O O . THR A 1 85 ? -12.190 -1.200 -6.106 1.00 85.56 85 THR A O 1
ATOM 689 N N . LYS A 1 86 ? -14.278 -1.490 -5.384 1.00 85.69 86 LYS A N 1
ATOM 690 C CA . LYS A 1 86 ? -14.805 -1.763 -6.728 1.00 85.69 86 LYS A CA 1
ATOM 691 C C . LYS A 1 86 ? -15.051 -0.429 -7.432 1.00 85.69 86 LYS A C 1
ATOM 693 O O . LYS A 1 86 ? -15.339 0.561 -6.758 1.00 85.69 86 LYS A O 1
ATOM 698 N N . GLU A 1 87 ? -14.979 -0.434 -8.759 1.00 84.81 87 GLU A N 1
ATOM 699 C CA . GLU A 1 87 ? -15.411 0.710 -9.559 1.00 84.81 87 GLU A CA 1
ATOM 700 C C . GLU A 1 87 ? -16.845 1.101 -9.201 1.00 84.81 87 GLU A C 1
ATOM 702 O O . GLU A 1 87 ? -17.686 0.252 -8.880 1.00 84.81 87 GLU A O 1
ATOM 707 N N . LYS A 1 88 ? -17.104 2.409 -9.205 1.00 85.56 88 LYS A N 1
ATOM 708 C CA . LYS A 1 88 ? -18.424 2.951 -8.908 1.00 85.56 88 LYS A CA 1
ATOM 709 C C . LYS A 1 88 ? -19.359 2.623 -10.086 1.00 85.56 88 LYS A C 1
ATOM 711 O O . LYS A 1 88 ? -19.050 3.041 -11.198 1.00 85.56 88 LYS A O 1
ATOM 716 N N . PRO A 1 89 ? -20.493 1.928 -9.868 1.00 92.81 89 PRO A N 1
ATOM 717 C CA . PRO A 1 89 ? -21.498 1.742 -10.914 1.00 92.81 89 PRO A CA 1
ATOM 718 C C . PRO A 1 89 ? -22.023 3.091 -11.418 1.00 92.81 89 PRO A C 1
ATOM 720 O O . PRO A 1 89 ? -22.146 4.038 -10.635 1.00 92.81 89 PRO A O 1
ATOM 723 N N . THR A 1 90 ? -22.338 3.182 -12.709 1.00 92.50 90 THR A N 1
ATOM 724 C CA . THR A 1 90 ? -22.776 4.430 -13.361 1.00 92.50 90 THR A CA 1
ATOM 725 C C . THR A 1 90 ? -24.129 4.928 -12.856 1.00 92.50 90 THR A C 1
ATOM 727 O O . THR A 1 90 ? -24.370 6.131 -12.827 1.00 92.50 90 THR A O 1
ATOM 730 N N . ASP A 1 91 ? -24.989 4.016 -12.419 1.00 94.38 91 ASP A N 1
ATOM 731 C CA . ASP A 1 91 ? -26.338 4.249 -11.901 1.00 94.38 91 ASP A CA 1
ATOM 732 C C . ASP A 1 91 ? -26.388 4.399 -10.371 1.00 94.38 91 ASP A C 1
ATOM 734 O O . ASP A 1 91 ? -27.461 4.561 -9.786 1.00 94.38 91 ASP A O 1
ATOM 738 N N . ARG A 1 92 ? -25.235 4.363 -9.690 1.00 92.25 92 ARG A N 1
ATOM 739 C CA . ARG A 1 92 ? -25.194 4.464 -8.232 1.00 92.25 92 ARG A CA 1
ATOM 740 C C . ARG A 1 92 ? -25.619 5.857 -7.763 1.00 92.25 92 ARG A C 1
ATOM 742 O O . ARG A 1 92 ? -24.909 6.842 -7.972 1.00 92.25 92 ARG A O 1
ATOM 749 N N . VAL A 1 93 ? -26.695 5.889 -6.984 1.00 91.69 93 VAL A N 1
ATOM 750 C CA . VAL A 1 93 ? -27.102 7.049 -6.185 1.00 91.69 93 VAL A CA 1
ATOM 751 C C . VAL A 1 93 ? -26.379 7.007 -4.839 1.00 91.69 93 VAL A C 1
ATOM 753 O O . VAL A 1 93 ? -26.478 6.025 -4.103 1.00 91.69 93 VAL A O 1
ATOM 756 N N . ASP A 1 94 ? -25.620 8.056 -4.526 1.00 91.12 94 ASP A N 1
ATOM 757 C CA . ASP A 1 94 ? -24.937 8.176 -3.238 1.00 91.12 94 ASP A CA 1
ATOM 758 C C . ASP A 1 94 ? -25.909 8.659 -2.160 1.00 91.12 94 ASP A C 1
ATOM 760 O O . ASP A 1 94 ? -26.580 9.675 -2.326 1.00 91.12 94 ASP A O 1
ATOM 764 N N . ASP A 1 95 ? -25.966 7.932 -1.047 1.00 92.75 95 ASP A N 1
ATOM 765 C CA . ASP A 1 95 ? -26.759 8.318 0.116 1.00 92.75 95 ASP A CA 1
ATOM 766 C C . ASP A 1 95 ? -25.970 9.317 0.984 1.00 92.75 95 ASP A C 1
ATOM 768 O O . ASP A 1 95 ? -24.966 8.925 1.594 1.00 92.75 95 ASP A O 1
ATOM 772 N N . PRO A 1 96 ? -26.403 10.590 1.088 1.00 94.06 96 PRO A N 1
ATOM 773 C CA . PRO A 1 96 ? -25.711 11.594 1.895 1.00 94.06 96 PRO A CA 1
ATOM 774 C C . PRO A 1 96 ? -25.744 11.287 3.402 1.00 94.06 96 PRO A C 1
ATOM 776 O O . PRO A 1 96 ? -24.940 11.843 4.148 1.00 94.06 96 PRO A O 1
ATOM 779 N N . TYR A 1 97 ? -26.623 10.387 3.857 1.00 95.56 97 TYR A N 1
ATOM 780 C CA . TYR A 1 97 ? -26.778 9.999 5.263 1.00 95.56 97 TYR A CA 1
ATOM 781 C C . TYR A 1 97 ? -26.177 8.624 5.584 1.00 95.56 97 TYR A C 1
ATOM 783 O O . TYR A 1 97 ? -26.419 8.082 6.666 1.00 95.56 97 TYR A O 1
ATOM 791 N N . LEU A 1 98 ? -25.369 8.053 4.682 1.00 93.50 98 LEU A N 1
ATOM 792 C CA . LEU A 1 98 ? -24.759 6.734 4.875 1.00 93.50 98 LEU A CA 1
ATOM 793 C C . LEU A 1 98 ? -23.977 6.630 6.195 1.00 93.50 98 LEU A C 1
ATOM 795 O O . LEU A 1 98 ? -24.078 5.621 6.887 1.00 93.50 98 LEU A O 1
ATOM 799 N N . ALA A 1 99 ? -23.234 7.674 6.570 1.00 92.62 99 ALA A N 1
ATOM 800 C CA . ALA A 1 99 ? -22.457 7.685 7.810 1.00 92.62 99 ALA A CA 1
ATOM 801 C C . ALA A 1 99 ? -23.344 7.542 9.061 1.00 92.62 99 ALA A C 1
ATOM 803 O O . ALA A 1 99 ? -23.018 6.765 9.956 1.00 92.62 99 ALA A O 1
ATOM 804 N N . GLU A 1 100 ? -24.489 8.231 9.101 1.00 94.38 100 GLU A N 1
ATOM 805 C CA . GLU A 1 100 ? -25.441 8.128 10.215 1.00 94.38 100 GLU A CA 1
ATOM 806 C C . GLU A 1 100 ? -26.104 6.748 10.260 1.00 94.38 100 GLU A C 1
ATOM 808 O O . GLU A 1 100 ? -26.255 6.166 11.334 1.00 94.38 100 GLU A O 1
ATOM 813 N N . LYS A 1 101 ? -26.423 6.166 9.098 1.00 95.25 101 LYS A N 1
ATOM 814 C CA . LYS A 1 101 ? -26.927 4.786 9.025 1.00 95.25 101 LYS A CA 1
ATOM 815 C C . LYS A 1 101 ? -25.914 3.787 9.583 1.00 95.25 101 LYS A C 1
ATOM 817 O O . LYS A 1 101 ? -26.262 2.993 10.450 1.00 95.25 101 LYS A O 1
ATOM 822 N N . MET A 1 102 ? -24.648 3.883 9.168 1.00 94.56 102 MET A N 1
ATOM 823 C CA . MET A 1 102 ? -23.581 3.015 9.683 1.00 94.56 102 MET A CA 1
ATOM 824 C C . MET A 1 102 ? -23.362 3.191 11.189 1.00 94.56 102 MET A C 1
ATOM 826 O O . MET A 1 102 ? -23.077 2.223 11.890 1.00 94.56 102 MET A O 1
ATOM 830 N N . LYS A 1 103 ? -23.511 4.414 11.705 1.00 94.88 103 LYS A N 1
ATOM 831 C CA . LYS A 1 103 ? -23.409 4.697 13.139 1.00 94.88 103 LYS A CA 1
ATOM 832 C C . LYS A 1 103 ? -24.522 4.016 13.937 1.00 94.88 103 LYS A C 1
ATOM 834 O O . LYS A 1 103 ? -24.241 3.475 15.003 1.00 94.88 103 LYS A O 1
ATOM 839 N N . ASN A 1 104 ? -25.746 3.988 13.414 1.00 96.12 104 ASN A N 1
ATOM 840 C CA . ASN A 1 104 ? -26.860 3.269 14.041 1.00 96.12 104 ASN A CA 1
ATOM 841 C C . ASN A 1 104 ? -26.638 1.746 14.068 1.00 96.12 104 ASN A C 1
ATOM 843 O O . ASN A 1 104 ? -27.190 1.059 14.920 1.00 96.12 104 ASN A O 1
ATOM 847 N N . GLU A 1 105 ? -25.795 1.221 13.177 1.00 96.56 105 GLU A N 1
ATOM 848 C CA . GLU A 1 105 ? -25.420 -0.196 13.112 1.00 96.56 105 GLU A CA 1
ATOM 849 C C . GLU A 1 105 ? -24.101 -0.513 13.846 1.00 96.56 105 GLU A C 1
ATOM 851 O O . GLU A 1 105 ? -23.598 -1.636 13.758 1.00 96.56 105 GLU A O 1
ATOM 856 N N . ALA A 1 106 ? -23.524 0.443 14.587 1.00 94.88 106 ALA A N 1
ATOM 857 C CA . ALA A 1 106 ? -22.192 0.311 15.182 1.00 94.88 106 ALA A CA 1
ATOM 858 C C . ALA A 1 106 ? -22.031 -0.936 16.069 1.00 94.88 106 ALA A C 1
ATOM 860 O O . ALA A 1 106 ? -20.990 -1.592 16.016 1.00 94.88 106 ALA A O 1
ATOM 861 N N . GLU A 1 107 ? -23.057 -1.296 16.844 1.00 96.56 107 GLU A N 1
ATOM 862 C CA . GLU A 1 107 ? -23.051 -2.505 17.679 1.00 96.56 107 GLU A CA 1
ATOM 863 C C . GLU A 1 107 ? -22.922 -3.780 16.833 1.00 96.56 107 GLU A C 1
ATOM 865 O O . GLU A 1 107 ? -22.123 -4.663 17.143 1.00 96.56 107 GLU A O 1
ATOM 870 N N . SER A 1 108 ? -23.645 -3.851 15.713 1.00 96.69 108 SER A N 1
ATOM 871 C CA . SER A 1 108 ? -23.593 -4.997 14.797 1.00 96.69 108 SER A CA 1
ATOM 872 C C . SER A 1 108 ? -22.255 -5.070 14.061 1.00 96.69 108 SER A C 1
ATOM 874 O O . SER A 1 108 ? -21.660 -6.144 13.956 1.00 96.69 108 SER A O 1
ATOM 876 N N . ILE A 1 109 ? -21.734 -3.924 13.612 1.00 95.94 109 ILE A N 1
ATOM 877 C CA . ILE A 1 109 ? -20.397 -3.825 13.007 1.00 95.94 109 ILE A CA 1
ATOM 878 C C . ILE A 1 109 ? -19.328 -4.301 14.001 1.00 95.94 109 ILE A C 1
ATOM 880 O O . ILE A 1 109 ? -18.407 -5.026 13.616 1.00 95.94 109 ILE A O 1
ATOM 884 N N . PHE A 1 110 ? -19.457 -3.936 15.280 1.00 96.75 110 PHE A N 1
ATOM 885 C CA . PHE A 1 110 ? -18.547 -4.382 16.330 1.00 96.75 110 PHE A CA 1
ATOM 886 C C . PHE A 1 110 ? -18.612 -5.897 16.545 1.00 96.75 110 PHE A C 1
ATOM 888 O O . PHE A 1 110 ? -17.563 -6.541 16.571 1.00 96.75 110 PHE A O 1
ATOM 895 N N . LEU A 1 111 ? -19.809 -6.480 16.654 1.00 97.81 111 LEU A N 1
ATOM 896 C CA . LEU A 1 111 ? -19.967 -7.930 16.817 1.00 97.81 111 LEU A CA 1
ATOM 897 C C . LEU A 1 111 ? -19.364 -8.702 15.636 1.00 97.81 111 LEU A C 1
ATOM 899 O O . LEU A 1 111 ? -18.643 -9.681 15.842 1.00 97.81 111 LEU A O 1
ATOM 903 N N . TRP A 1 112 ? -19.567 -8.214 14.411 1.00 97.38 112 TRP A N 1
ATOM 904 C CA . TRP A 1 112 ? -18.955 -8.791 13.215 1.00 97.38 112 TRP A CA 1
ATOM 905 C C . TRP A 1 112 ? -17.420 -8.681 13.227 1.00 97.38 112 TRP A C 1
ATOM 907 O O . TRP A 1 112 ? -16.709 -9.645 12.926 1.00 97.38 112 TRP A O 1
ATOM 917 N N . ALA A 1 113 ? -16.878 -7.530 13.638 1.00 96.12 113 ALA A N 1
ATOM 918 C CA . ALA A 1 113 ? -15.437 -7.351 13.800 1.00 96.12 113 ALA A CA 1
ATOM 919 C C . ALA A 1 113 ? -14.858 -8.257 14.903 1.00 96.12 113 ALA A C 1
ATOM 921 O O . ALA A 1 113 ? -13.753 -8.784 14.749 1.00 96.12 113 ALA A O 1
ATOM 922 N N . PHE A 1 114 ? -15.602 -8.476 15.990 1.00 96.81 114 PHE A N 1
ATOM 923 C CA . PHE A 1 114 ? -15.215 -9.355 17.089 1.00 96.81 114 PHE A CA 1
ATOM 924 C C . PHE A 1 114 ? -15.165 -10.824 16.660 1.00 96.81 114 PHE A C 1
ATOM 926 O O . PHE A 1 114 ? -14.180 -11.509 16.941 1.00 96.81 114 PHE A O 1
ATOM 933 N N . GLU A 1 115 ? -16.153 -11.296 15.899 1.00 97.62 115 GLU A N 1
ATOM 934 C CA . GLU A 1 115 ? -16.107 -12.624 15.278 1.00 97.62 115 GLU A CA 1
ATOM 935 C C . GLU A 1 115 ? -14.875 -12.761 14.361 1.00 97.62 115 GLU A C 1
ATOM 937 O O . GLU A 1 115 ? -14.129 -13.749 14.413 1.00 97.62 115 GLU A O 1
ATOM 942 N N . GLY A 1 116 ? -14.599 -11.720 13.566 1.00 96.06 116 GLY A N 1
ATOM 943 C CA . GLY A 1 116 ? -13.397 -11.624 12.741 1.00 96.06 116 GLY A CA 1
ATOM 944 C C . GLY A 1 116 ? -12.101 -11.733 13.554 1.00 96.06 116 GLY A C 1
ATOM 945 O O . GLY A 1 116 ? -11.184 -12.456 13.151 1.00 96.06 116 GLY A O 1
ATOM 946 N N . LEU A 1 117 ? -12.035 -11.079 14.717 1.00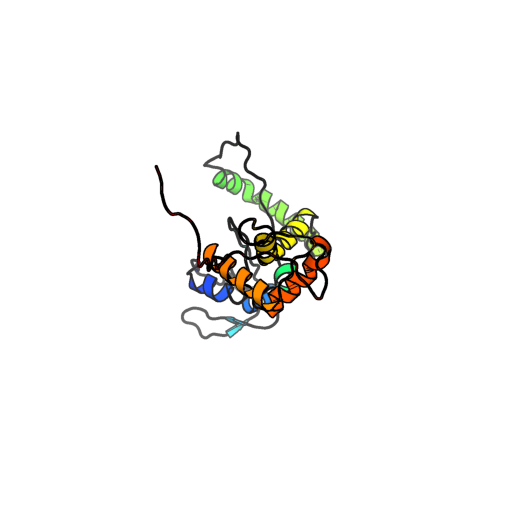 95.19 117 LEU A N 1
ATOM 947 C CA . LEU A 1 117 ? -10.913 -11.176 15.650 1.00 95.19 117 LEU A CA 1
ATOM 948 C C . LEU A 1 117 ? -10.773 -12.594 16.213 1.00 95.19 117 LEU A C 1
ATOM 950 O O . LEU A 1 117 ? -9.671 -13.138 16.202 1.00 95.19 117 LEU A O 1
ATOM 954 N N . GLN A 1 118 ? -11.864 -13.228 16.648 1.00 97.31 118 GLN A N 1
ATOM 955 C CA . GLN A 1 118 ? -11.834 -14.611 17.139 1.00 97.31 118 GLN A CA 1
ATOM 956 C C . GLN A 1 118 ? -11.319 -15.584 16.070 1.00 97.31 118 GLN A C 1
ATOM 958 O O . GLN A 1 118 ? -10.565 -16.514 16.371 1.00 97.31 118 GLN A O 1
ATOM 963 N N . ARG A 1 119 ? -11.698 -15.386 14.801 1.00 97.19 119 ARG A N 1
ATOM 964 C CA . ARG A 1 119 ? -11.128 -16.141 13.676 1.00 97.19 119 ARG A CA 1
ATOM 965 C C . ARG A 1 119 ? -9.630 -15.873 13.524 1.00 97.19 119 ARG A C 1
ATOM 967 O O . ARG A 1 119 ? -8.864 -16.821 13.395 1.00 97.19 119 ARG A O 1
ATOM 974 N N . LEU A 1 120 ? -9.215 -14.611 13.577 1.00 94.94 120 LEU A N 1
ATOM 975 C CA . LEU A 1 12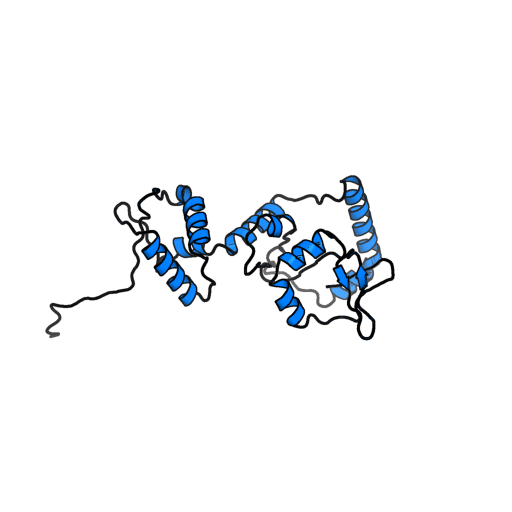0 ? -7.819 -14.213 13.410 1.00 94.94 120 LEU A CA 1
ATOM 976 C C . LEU A 1 120 ? -6.915 -14.768 14.527 1.00 94.94 120 LEU A C 1
ATOM 978 O O . LEU A 1 120 ? -5.825 -15.254 14.237 1.00 94.94 120 LEU A O 1
ATOM 982 N N . VAL A 1 121 ? -7.387 -14.770 15.778 1.00 96.19 121 VAL A N 1
ATOM 983 C CA . VAL A 1 121 ? -6.693 -15.383 16.927 1.00 96.19 121 VAL A CA 1
ATOM 984 C C . VAL A 1 121 ? -6.495 -16.883 16.703 1.00 96.19 121 VAL A C 1
ATOM 986 O O . VAL A 1 121 ? -5.389 -17.387 16.874 1.00 96.19 121 VAL A O 1
ATOM 989 N N . ARG A 1 122 ? -7.532 -17.597 16.239 1.00 97.25 122 ARG A N 1
ATOM 990 C CA . ARG A 1 122 ? -7.427 -19.026 15.882 1.00 97.25 122 ARG A CA 1
ATOM 991 C C . ARG A 1 122 ? -6.433 -19.292 14.746 1.00 97.25 122 ARG A C 1
ATOM 993 O O . ARG A 1 122 ? -5.921 -20.400 14.643 1.00 97.25 122 ARG A O 1
ATOM 1000 N N . GLN A 1 123 ? -6.161 -18.295 13.906 1.00 95.88 123 GLN A N 1
ATOM 1001 C CA . GLN A 1 123 ? -5.188 -18.355 12.814 1.00 95.88 123 GLN A CA 1
ATOM 1002 C C . GLN A 1 123 ? -3.807 -17.798 13.203 1.00 95.88 123 GLN A C 1
ATOM 1004 O O . GLN A 1 123 ? -3.039 -17.431 12.314 1.00 95.88 123 GLN A O 1
ATOM 1009 N N . ASP A 1 124 ? -3.473 -17.717 14.498 1.00 95.12 124 ASP A N 1
ATOM 1010 C CA . ASP A 1 124 ? -2.170 -17.209 14.965 1.00 95.12 124 ASP A CA 1
ATOM 1011 C C . ASP A 1 124 ? -1.883 -15.786 14.444 1.00 95.12 124 ASP A C 1
ATOM 1013 O O . ASP A 1 124 ? -0.796 -15.450 13.976 1.00 95.12 124 ASP A O 1
ATOM 1017 N N . PHE A 1 125 ? -2.922 -14.948 14.438 1.00 90.31 125 PHE A N 1
ATOM 1018 C CA . PHE A 1 125 ? -2.889 -13.572 13.940 1.00 90.31 125 PHE A CA 1
ATOM 1019 C C . PHE A 1 125 ? -2.476 -13.414 12.465 1.00 90.31 125 PHE A C 1
ATOM 1021 O O . PHE A 1 125 ? -2.126 -12.314 12.028 1.00 90.31 125 PHE A O 1
ATOM 1028 N N . LYS A 1 126 ? -2.563 -14.486 11.667 1.00 90.75 126 LYS A N 1
ATOM 1029 C CA . LYS A 1 126 ? -2.277 -14.461 10.227 1.00 90.75 126 LYS A CA 1
ATOM 1030 C C . LYS A 1 126 ? -3.539 -14.132 9.444 1.00 90.75 126 LYS A C 1
ATOM 1032 O O . LYS A 1 126 ? -4.512 -14.884 9.442 1.00 90.75 126 LYS A O 1
ATOM 1037 N N . PHE A 1 127 ? -3.511 -12.999 8.749 1.00 90.75 127 PHE A N 1
ATOM 1038 C CA . PHE A 1 127 ? -4.599 -12.603 7.864 1.00 90.75 127 PHE A CA 1
ATOM 1039 C C . PHE A 1 127 ? -4.729 -13.564 6.682 1.00 90.75 127 PHE A C 1
ATOM 1041 O O . PHE A 1 127 ? -3.744 -14.039 6.120 1.00 90.75 127 PHE A O 1
ATOM 1048 N N . THR A 1 128 ? -5.972 -13.814 6.273 1.00 90.81 128 THR A N 1
ATOM 1049 C CA . THR A 1 128 ? -6.254 -14.558 5.044 1.00 90.81 128 THR A CA 1
ATOM 1050 C C . THR A 1 128 ? -6.095 -13.624 3.845 1.00 90.81 128 THR A C 1
ATOM 1052 O O . THR A 1 128 ? -6.824 -12.642 3.720 1.00 90.81 128 THR A O 1
ATOM 1055 N N . GLU A 1 129 ? -5.153 -13.930 2.953 1.00 91.69 129 GLU A N 1
ATOM 1056 C CA . GLU A 1 129 ? -4.927 -13.159 1.727 1.00 91.69 129 GLU A CA 1
ATOM 1057 C C . GLU A 1 129 ? -5.680 -13.770 0.541 1.00 91.69 129 GLU A C 1
ATOM 1059 O O . GLU A 1 129 ? -5.371 -14.878 0.092 1.00 91.69 129 GLU A O 1
ATOM 1064 N N . SER A 1 130 ? -6.638 -13.024 -0.011 1.00 92.81 130 SER A N 1
ATOM 1065 C CA . SER A 1 130 ? -7.309 -13.409 -1.255 1.00 92.81 130 SER A CA 1
ATOM 1066 C C . SER A 1 130 ? -6.380 -13.236 -2.471 1.00 92.81 130 SER A C 1
ATOM 1068 O O . SER A 1 130 ? -5.440 -12.434 -2.420 1.00 92.81 130 SER A O 1
ATOM 1070 N N . PRO A 1 131 ? -6.649 -13.917 -3.606 1.00 92.12 131 PRO A N 1
ATOM 1071 C CA . PRO A 1 131 ? -5.899 -13.702 -4.847 1.00 92.12 131 PRO A CA 1
ATOM 1072 C C . PRO A 1 131 ? -5.870 -12.230 -5.280 1.00 92.12 131 PRO A C 1
ATOM 1074 O O . PRO A 1 131 ? -4.843 -11.745 -5.745 1.00 92.12 131 PRO A O 1
ATOM 1077 N N . ARG A 1 132 ? -6.967 -11.494 -5.043 1.00 90.94 132 ARG A N 1
ATOM 1078 C CA . ARG A 1 132 ? -7.065 -10.060 -5.337 1.00 90.94 132 ARG A CA 1
ATOM 1079 C C . ARG A 1 132 ? -6.100 -9.222 -4.496 1.00 90.94 132 ARG A C 1
ATOM 1081 O O . ARG A 1 132 ? -5.457 -8.341 -5.045 1.00 90.94 132 ARG A O 1
ATOM 1088 N N . ILE A 1 133 ? -5.951 -9.509 -3.200 1.00 90.12 133 ILE A N 1
ATOM 1089 C CA . ILE A 1 133 ? -4.984 -8.801 -2.337 1.00 90.12 133 ILE A CA 1
ATOM 1090 C C . ILE A 1 133 ? -3.553 -9.032 -2.832 1.00 90.12 133 ILE A C 1
ATOM 1092 O O . ILE A 1 133 ? -2.763 -8.092 -2.902 1.00 90.12 133 ILE A O 1
ATOM 1096 N N . LYS A 1 134 ? -3.228 -10.272 -3.220 1.00 90.25 134 LYS A N 1
ATOM 1097 C CA . LYS A 1 134 ? -1.908 -10.609 -3.771 1.00 90.25 134 LYS A CA 1
ATOM 1098 C C . LYS A 1 134 ? -1.642 -9.860 -5.077 1.00 90.25 134 LYS A C 1
ATOM 1100 O O . LYS A 1 134 ? -0.583 -9.259 -5.212 1.00 90.25 134 LYS A O 1
ATOM 1105 N N . ALA A 1 135 ? -2.612 -9.851 -5.993 1.00 86.56 135 ALA A N 1
ATOM 1106 C CA . ALA A 1 135 ? -2.515 -9.121 -7.254 1.00 86.56 135 ALA A CA 1
ATOM 1107 C C . ALA A 1 135 ? -2.368 -7.608 -7.035 1.00 86.56 135 ALA A C 1
ATOM 1109 O O . ALA A 1 135 ? -1.481 -6.998 -7.621 1.00 86.56 135 ALA A O 1
ATOM 1110 N N . ASN A 1 136 ? -3.167 -7.022 -6.136 1.00 86.81 136 ASN A N 1
ATOM 1111 C CA . ASN A 1 136 ? -3.053 -5.612 -5.767 1.00 86.81 136 ASN A CA 1
ATOM 1112 C C . ASN A 1 136 ? -1.641 -5.288 -5.260 1.00 86.81 136 ASN A C 1
ATOM 1114 O O . ASN A 1 136 ? -1.026 -4.347 -5.739 1.00 86.81 136 ASN A O 1
ATOM 1118 N N . ARG A 1 137 ? -1.087 -6.090 -4.340 1.00 86.00 137 ARG A N 1
ATOM 1119 C CA . ARG A 1 137 ? 0.275 -5.882 -3.822 1.00 86.00 137 ARG A CA 1
ATOM 1120 C C . ARG A 1 137 ? 1.338 -5.948 -4.923 1.00 86.00 137 ARG A C 1
ATOM 1122 O O . ARG A 1 137 ? 2.260 -5.135 -4.914 1.00 86.00 137 ARG A O 1
ATOM 1129 N N . GLU A 1 138 ? 1.219 -6.887 -5.863 1.00 80.62 138 GLU A N 1
ATOM 1130 C CA . GLU A 1 138 ? 2.133 -6.953 -7.010 1.00 80.62 138 GLU A CA 1
ATOM 1131 C C . GLU A 1 138 ? 1.963 -5.754 -7.952 1.00 80.62 138 GLU A C 1
ATOM 1133 O O . GLU A 1 138 ? 2.965 -5.249 -8.446 1.00 80.62 138 GLU A O 1
ATOM 1138 N N . ASN A 1 139 ? 0.743 -5.242 -8.155 1.00 76.62 139 ASN A N 1
ATOM 1139 C CA . ASN A 1 139 ? 0.517 -4.001 -8.905 1.00 76.62 139 ASN A CA 1
ATOM 1140 C C . ASN A 1 139 ? 1.228 -2.822 -8.241 1.00 76.62 139 ASN A C 1
ATOM 1142 O O . ASN A 1 139 ? 2.091 -2.229 -8.870 1.00 76.62 139 ASN A O 1
ATOM 1146 N N . VAL A 1 140 ? 1.020 -2.590 -6.940 1.00 75.06 140 VAL A N 1
ATOM 1147 C CA . VAL A 1 140 ? 1.702 -1.505 -6.205 1.00 75.06 140 VAL A CA 1
ATOM 1148 C C . VAL A 1 140 ? 3.232 -1.621 -6.281 1.00 75.06 140 VAL A C 1
ATOM 1150 O O . VAL A 1 140 ? 3.963 -0.628 -6.322 1.00 75.06 140 VAL A O 1
ATOM 1153 N N . LYS A 1 141 ? 3.755 -2.850 -6.300 1.00 72.88 141 LYS A N 1
ATOM 1154 C CA . LYS A 1 141 ? 5.188 -3.109 -6.470 1.00 72.88 141 LYS A CA 1
ATOM 1155 C C . LYS A 1 141 ? 5.670 -2.812 -7.896 1.00 72.88 141 LYS A C 1
ATOM 1157 O O . LYS A 1 141 ? 6.791 -2.327 -8.054 1.00 72.88 141 LYS A O 1
ATOM 1162 N N . ARG A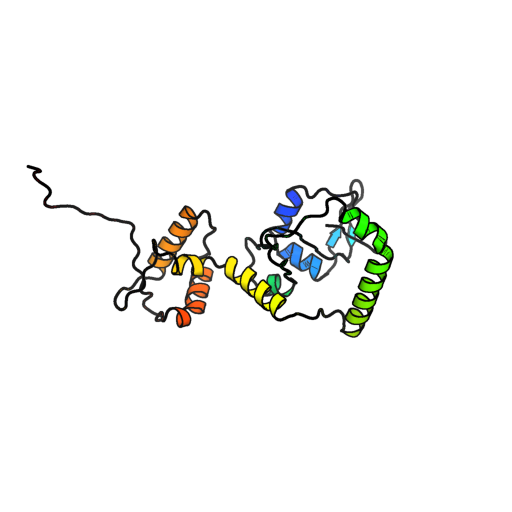 1 142 ? 4.851 -3.105 -8.913 1.00 65.00 142 ARG A N 1
ATOM 1163 C CA . ARG A 1 142 ? 5.131 -2.836 -10.332 1.00 65.00 142 ARG A CA 1
ATOM 1164 C C . ARG A 1 142 ? 4.969 -1.369 -10.708 1.00 65.00 142 ARG A C 1
ATOM 1166 O O . ARG A 1 142 ? 5.790 -0.896 -11.475 1.00 65.00 142 ARG A O 1
ATOM 1173 N N . ASP A 1 143 ? 4.017 -0.650 -10.132 1.00 61.09 143 ASP A N 1
ATOM 1174 C CA . ASP A 1 143 ? 3.777 0.767 -10.435 1.00 61.09 143 ASP A CA 1
ATOM 1175 C C . ASP A 1 143 ? 4.904 1.655 -9.875 1.00 61.09 143 ASP A C 1
ATOM 1177 O O . ASP A 1 143 ? 5.229 2.704 -10.419 1.00 61.09 143 ASP A O 1
ATOM 1181 N N . ASN A 1 144 ? 5.630 1.178 -8.854 1.00 60.31 144 ASN A N 1
ATOM 1182 C CA . ASN A 1 144 ? 6.913 1.770 -8.437 1.00 60.31 144 ASN A CA 1
ATOM 1183 C C . ASN A 1 144 ? 8.070 1.437 -9.420 1.00 60.31 144 ASN A C 1
ATOM 1185 O O . ASN A 1 144 ? 9.218 1.854 -9.247 1.00 60.31 144 ASN A O 1
ATOM 1189 N N . ASN A 1 145 ? 7.807 0.654 -10.462 1.00 66.12 145 ASN A N 1
ATOM 1190 C CA . ASN A 1 145 ? 8.732 0.290 -11.526 1.00 66.12 145 ASN A CA 1
ATOM 1191 C C . ASN A 1 145 ? 8.218 0.799 -12.881 1.00 66.12 145 ASN A C 1
ATOM 1193 O O . ASN A 1 145 ? 7.863 0.026 -13.770 1.00 66.12 145 ASN A O 1
ATOM 1197 N N . ASN A 1 146 ? 8.279 2.118 -13.053 1.00 78.06 146 ASN A N 1
ATOM 1198 C CA . ASN A 1 146 ? 8.009 2.831 -14.306 1.00 78.06 146 ASN A CA 1
ATOM 1199 C C . ASN A 1 146 ? 8.900 2.411 -15.501 1.00 78.06 146 ASN A C 1
ATOM 1201 O O . ASN A 1 146 ? 8.773 2.960 -16.589 1.00 78.06 146 ASN A O 1
ATOM 1205 N N . VAL A 1 147 ? 9.791 1.425 -15.337 1.00 83.00 147 VAL A N 1
ATOM 1206 C CA . VAL A 1 147 ? 10.524 0.794 -16.444 1.00 83.00 147 VAL A CA 1
ATOM 1207 C C . VAL A 1 147 ? 9.569 0.104 -17.416 1.00 83.00 147 VAL A C 1
ATOM 1209 O O . VAL A 1 147 ? 9.831 0.113 -18.610 1.00 83.00 147 VAL A O 1
ATOM 1212 N N . LEU A 1 148 ? 8.459 -0.476 -16.943 1.00 78.88 148 LEU A N 1
ATOM 1213 C CA . LEU A 1 148 ? 7.481 -1.097 -17.844 1.00 78.88 148 LEU A CA 1
ATOM 1214 C C . LEU A 1 148 ? 6.762 -0.058 -18.710 1.00 78.88 148 LEU A C 1
ATOM 1216 O O . LEU A 1 148 ? 6.727 -0.224 -19.924 1.00 78.88 148 LEU A O 1
ATOM 1220 N N . GLU A 1 149 ? 6.271 1.025 -18.105 1.00 81.19 149 GLU A N 1
ATOM 1221 C CA . GLU A 1 149 ? 5.661 2.143 -18.840 1.00 81.19 149 GLU A CA 1
ATOM 1222 C C . GLU A 1 149 ? 6.646 2.779 -19.823 1.00 81.19 149 GLU A C 1
ATOM 1224 O O . GLU A 1 149 ? 6.290 3.057 -20.964 1.00 81.19 149 GLU A O 1
ATOM 1229 N N . PHE A 1 150 ? 7.912 2.927 -19.423 1.00 87.00 150 PHE A N 1
ATOM 1230 C CA . PHE A 1 150 ? 8.966 3.368 -20.327 1.00 87.00 150 PHE A CA 1
ATOM 1231 C C . PHE A 1 150 ? 9.120 2.437 -21.538 1.00 87.00 150 PHE A C 1
ATOM 1233 O O . PHE A 1 150 ? 9.163 2.917 -22.666 1.00 87.00 150 PHE A O 1
ATOM 1240 N N . LEU A 1 151 ? 9.168 1.114 -21.333 1.00 83.75 151 LEU A N 1
ATOM 1241 C CA . LEU A 1 151 ? 9.305 0.133 -22.419 1.00 83.75 151 LEU A CA 1
ATOM 1242 C C . LEU A 1 151 ? 8.080 0.052 -23.339 1.00 83.75 151 LEU A C 1
ATOM 1244 O O . LEU A 1 151 ? 8.206 -0.404 -24.474 1.00 83.75 151 LEU A O 1
ATOM 1248 N N . GLU A 1 152 ? 6.915 0.474 -22.859 1.00 83.38 152 GLU A N 1
ATOM 1249 C CA . GLU A 1 152 ? 5.661 0.523 -23.619 1.00 83.38 152 GLU A CA 1
ATOM 1250 C C . GLU A 1 152 ? 5.410 1.917 -24.241 1.00 83.38 152 GLU A C 1
ATOM 1252 O O . GLU A 1 152 ? 4.454 2.098 -24.992 1.00 83.38 152 GLU A O 1
ATOM 1257 N N . SER A 1 153 ? 6.293 2.894 -23.996 1.00 82.69 153 SER A N 1
ATOM 1258 C CA . SER A 1 153 ? 6.195 4.259 -24.524 1.00 82.69 153 SER A CA 1
ATOM 1259 C C . SER A 1 153 ? 6.556 4.327 -26.011 1.00 82.69 153 SER A C 1
ATOM 1261 O O . SER A 1 153 ? 7.732 4.348 -26.381 1.00 82.69 153 SER A O 1
ATOM 1263 N N . GLU A 1 154 ? 5.545 4.444 -26.877 1.00 75.06 154 GLU A N 1
ATOM 1264 C CA . GLU A 1 154 ? 5.711 4.484 -28.342 1.00 75.06 154 GLU A CA 1
ATOM 1265 C C . GLU A 1 154 ? 6.594 5.642 -28.850 1.00 75.06 154 GLU A C 1
ATOM 1267 O O . GLU A 1 154 ? 7.174 5.551 -29.937 1.00 75.06 154 GLU A O 1
ATOM 1272 N N . GLY A 1 155 ? 6.707 6.730 -28.077 1.00 75.62 155 GLY A N 1
ATOM 1273 C CA . GLY A 1 155 ? 7.537 7.895 -28.406 1.00 75.62 155 GLY A CA 1
ATOM 1274 C C . GLY A 1 155 ? 9.020 7.731 -28.062 1.00 75.62 155 GLY A C 1
ATOM 1275 O O . GLY A 1 155 ? 9.855 8.459 -28.597 1.00 75.62 155 GLY A O 1
ATOM 1276 N N . TYR A 1 156 ? 9.352 6.772 -27.196 1.00 79.00 156 TYR A N 1
ATOM 1277 C CA . TYR A 1 156 ? 10.699 6.589 -26.649 1.00 79.00 156 TYR A CA 1
ATOM 1278 C C . TYR A 1 156 ? 11.324 5.251 -27.001 1.00 79.00 156 TYR A C 1
ATOM 1280 O O . TYR A 1 156 ? 12.539 5.183 -27.193 1.00 79.00 156 TYR A O 1
ATOM 1288 N N . ILE A 1 157 ? 10.501 4.204 -27.053 1.00 81.25 157 ILE A N 1
ATOM 1289 C CA . ILE A 1 157 ? 10.914 2.822 -27.219 1.00 81.25 157 ILE A CA 1
ATOM 1290 C C . ILE A 1 157 ? 10.175 2.219 -28.406 1.00 81.25 157 ILE A C 1
ATOM 1292 O O . ILE A 1 157 ? 8.948 2.201 -28.481 1.00 81.25 157 ILE A O 1
ATOM 1296 N N . ARG A 1 158 ? 10.946 1.658 -29.336 1.00 80.38 158 ARG A N 1
ATOM 1297 C CA . ARG A 1 158 ? 10.430 0.789 -30.391 1.00 80.38 158 ARG A CA 1
ATOM 1298 C C . ARG A 1 158 ? 11.346 -0.413 -30.540 1.00 80.38 158 ARG A C 1
ATOM 1300 O O . ARG A 1 158 ? 12.534 -0.250 -30.820 1.00 80.38 158 ARG A O 1
ATOM 1307 N N . PHE A 1 159 ? 10.775 -1.602 -30.381 1.00 78.12 159 PHE A N 1
ATOM 1308 C CA . PHE A 1 159 ? 11.485 -2.857 -30.592 1.00 78.12 159 PHE A CA 1
ATOM 1309 C C . PHE A 1 159 ? 11.600 -3.149 -32.089 1.00 78.12 159 PHE A C 1
ATOM 1311 O O . PHE A 1 159 ? 10.621 -3.056 -32.831 1.00 78.12 159 PHE A O 1
ATOM 1318 N N . GLN A 1 160 ? 12.806 -3.491 -32.528 1.00 74.94 160 GLN A N 1
ATOM 1319 C CA . GLN A 1 160 ? 13.113 -3.955 -33.881 1.00 74.94 160 GLN A CA 1
ATOM 1320 C C . GLN A 1 160 ? 14.006 -5.204 -33.774 1.00 74.94 160 GLN A C 1
ATOM 1322 O O . GLN A 1 160 ? 14.605 -5.409 -32.725 1.00 74.94 160 GLN A O 1
ATOM 1327 N N . PRO A 1 161 ? 14.094 -6.083 -34.778 1.00 65.69 161 PRO A N 1
ATOM 1328 C CA . PRO A 1 161 ? 14.911 -7.291 -34.637 1.00 65.69 161 PRO A CA 1
ATOM 1329 C C . PRO A 1 161 ? 16.436 -7.041 -34.690 1.00 65.69 161 PRO A C 1
ATOM 1331 O O . PRO A 1 161 ? 17.188 -7.804 -34.090 1.00 65.69 161 PRO A O 1
ATOM 1334 N N . GLU A 1 162 ? 16.901 -5.967 -35.343 1.00 71.12 162 GLU A N 1
ATOM 1335 C CA . GLU A 1 162 ? 18.334 -5.726 -35.618 1.00 71.12 162 GLU A CA 1
ATOM 1336 C C . GLU A 1 162 ? 18.954 -4.513 -34.906 1.00 71.12 162 GLU A C 1
ATOM 1338 O O . GLU A 1 162 ? 20.162 -4.294 -34.996 1.00 71.12 162 GLU A O 1
ATOM 1343 N N . ALA A 1 163 ? 18.164 -3.685 -34.226 1.00 68.69 163 ALA A N 1
ATOM 1344 C CA . ALA A 1 163 ? 18.713 -2.534 -33.510 1.00 68.69 163 ALA A CA 1
ATOM 1345 C C . ALA A 1 163 ? 19.412 -2.963 -32.200 1.00 68.69 163 ALA A C 1
ATOM 1347 O O . ALA A 1 163 ? 19.241 -4.066 -31.701 1.00 68.69 163 ALA A O 1
ATOM 1348 N N . SER A 1 164 ? 20.225 -2.096 -31.608 1.00 71.88 164 SER A N 1
ATOM 1349 C CA . SER A 1 164 ? 20.840 -2.358 -30.306 1.00 71.88 164 SER A CA 1
ATOM 1350 C C . SER A 1 164 ? 21.174 -1.053 -29.610 1.00 71.88 164 SER A C 1
ATOM 1352 O O . SER A 1 164 ? 21.590 -0.105 -30.266 1.00 71.88 164 SER A O 1
ATOM 1354 N N . ALA A 1 165 ? 21.049 -1.041 -28.293 1.00 76.94 165 ALA A N 1
ATOM 1355 C CA . ALA A 1 165 ? 21.413 0.044 -27.409 1.00 76.94 165 ALA A CA 1
ATOM 1356 C C . ALA A 1 165 ? 22.238 -0.523 -26.252 1.00 76.94 165 ALA A C 1
ATOM 1358 O O . ALA A 1 165 ? 21.974 -1.617 -25.728 1.00 76.94 165 ALA A O 1
ATOM 1359 N N . SER A 1 166 ? 23.245 0.237 -25.844 1.00 79.25 166 SER A N 1
ATOM 1360 C CA . SER A 1 166 ? 24.004 -0.036 -24.634 1.00 79.25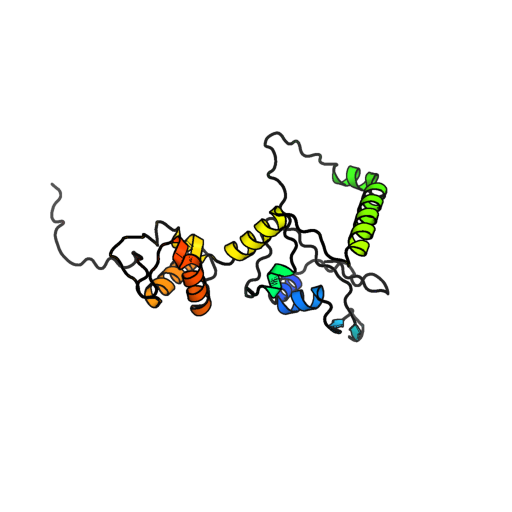 166 SER A CA 1
ATOM 1361 C C . SER A 1 166 ? 23.141 0.199 -23.391 1.00 79.25 166 SER A C 1
ATOM 1363 O O . SER A 1 166 ? 22.198 0.994 -23.389 1.00 79.25 166 SER A O 1
ATOM 1365 N N . SER A 1 167 ? 23.505 -0.437 -22.272 1.00 78.12 167 SER A N 1
ATOM 1366 C CA . SER A 1 167 ? 22.846 -0.181 -20.982 1.00 78.12 167 SER A CA 1
ATOM 1367 C C . SER A 1 167 ? 22.930 1.290 -20.557 1.00 78.12 167 SER A C 1
ATOM 1369 O O . SER A 1 167 ? 22.074 1.755 -19.808 1.00 78.12 167 SER A O 1
ATOM 1371 N N . LYS A 1 168 ? 23.955 2.020 -21.025 1.00 82.81 168 LYS A N 1
ATOM 1372 C CA . LYS A 1 168 ? 24.130 3.449 -20.758 1.00 82.81 168 LYS A CA 1
ATOM 1373 C C . LYS A 1 168 ? 23.112 4.284 -21.533 1.00 82.81 168 LYS A C 1
ATOM 1375 O O . LYS A 1 168 ? 22.368 5.021 -20.898 1.00 82.81 168 LYS A O 1
ATOM 1380 N N . GLU A 1 169 ? 23.055 4.126 -22.856 1.00 83.50 169 GLU A N 1
ATOM 1381 C CA . GLU A 1 169 ? 22.114 4.857 -23.723 1.00 83.50 169 GLU A CA 1
ATOM 1382 C C . GLU A 1 169 ? 20.675 4.619 -23.274 1.00 83.50 169 GLU A C 1
ATOM 1384 O O . GLU A 1 169 ? 19.904 5.555 -23.089 1.00 83.50 169 GLU A O 1
ATOM 1389 N N . LEU A 1 170 ? 20.344 3.361 -22.986 1.00 85.31 170 LEU A N 1
ATOM 1390 C CA . LEU A 1 170 ? 19.010 3.007 -22.544 1.00 85.31 170 LEU A CA 1
ATOM 1391 C C . LEU A 1 170 ? 18.631 3.665 -21.210 1.00 85.31 170 LEU A C 1
ATOM 1393 O O . LEU A 1 170 ? 17.508 4.137 -21.039 1.00 85.31 170 LEU A O 1
ATOM 1397 N N . TYR A 1 171 ? 19.563 3.698 -20.256 1.00 88.12 171 TYR A N 1
ATOM 1398 C CA . TYR A 1 171 ? 19.328 4.339 -18.967 1.00 88.12 171 TYR A CA 1
ATOM 1399 C C . TYR A 1 171 ? 19.214 5.866 -19.091 1.00 88.12 171 TYR A C 1
ATOM 1401 O O . TYR A 1 171 ? 18.415 6.477 -18.382 1.00 88.12 171 TYR A O 1
ATOM 1409 N N . GLU A 1 172 ? 19.983 6.489 -19.987 1.00 89.25 172 GLU A N 1
ATOM 1410 C CA . GLU A 1 172 ? 19.892 7.925 -20.278 1.00 89.25 172 GLU A CA 1
ATOM 1411 C C . GLU A 1 172 ? 18.524 8.284 -20.869 1.00 89.25 172 GLU A C 1
ATOM 1413 O O . GLU A 1 172 ? 17.867 9.201 -20.372 1.00 89.25 172 GLU A O 1
ATOM 1418 N N . SER A 1 173 ? 18.041 7.510 -21.842 1.00 87.12 173 SER A N 1
ATOM 1419 C CA . SER A 1 173 ? 16.711 7.703 -22.428 1.00 87.12 173 SER A CA 1
ATOM 1420 C C . SER A 1 173 ? 15.582 7.437 -21.438 1.00 87.12 173 SER A C 1
ATOM 1422 O O . SER A 1 173 ? 14.602 8.177 -21.413 1.00 87.12 173 SER A O 1
ATOM 1424 N N . TYR A 1 174 ? 15.743 6.443 -20.564 1.00 89.50 174 TYR A N 1
ATOM 1425 C CA . TYR A 1 174 ? 14.820 6.200 -19.458 1.00 89.50 174 TYR A CA 1
ATOM 1426 C C . TYR A 1 174 ? 14.746 7.389 -18.490 1.00 89.50 174 TYR A C 1
ATOM 1428 O O . TYR A 1 174 ? 13.656 7.776 -18.066 1.00 89.50 174 TYR A O 1
ATOM 1436 N N . ARG A 1 175 ? 15.889 8.001 -18.146 1.00 91.19 175 ARG A N 1
ATOM 1437 C CA . ARG A 1 175 ? 15.892 9.186 -17.278 1.00 91.19 175 ARG A CA 1
ATOM 1438 C C . ARG A 1 175 ? 15.180 10.369 -17.921 1.00 91.19 175 ARG A C 1
ATOM 1440 O O . ARG A 1 175 ? 14.433 11.045 -17.222 1.00 91.19 175 ARG A O 1
ATOM 1447 N N . LEU A 1 176 ? 15.427 10.600 -19.208 1.00 89.62 176 LEU A N 1
ATOM 1448 C CA . LEU A 1 176 ? 14.788 11.679 -19.956 1.00 89.62 176 LEU A CA 1
ATOM 1449 C C . LEU A 1 176 ? 13.269 11.477 -20.010 1.00 89.62 176 LEU A C 1
ATOM 1451 O O . LEU A 1 176 ? 12.517 12.384 -19.672 1.00 89.62 176 LEU A O 1
ATOM 1455 N N . TRP A 1 177 ? 12.822 10.255 -20.310 1.00 91.38 177 TRP A N 1
ATOM 1456 C CA . TRP A 1 177 ? 11.401 9.914 -20.284 1.00 91.38 177 TRP A CA 1
ATOM 1457 C C . TRP A 1 177 ? 10.778 10.161 -18.907 1.00 91.38 177 TRP A C 1
ATOM 1459 O O . TRP A 1 177 ? 9.692 10.730 -18.816 1.00 91.38 177 TRP A O 1
ATOM 1469 N N . CYS A 1 178 ? 11.468 9.781 -17.827 1.00 88.00 178 CYS A N 1
ATOM 1470 C CA . CYS A 1 178 ? 10.989 10.051 -16.472 1.00 88.00 178 CYS A CA 1
ATOM 1471 C C . CYS A 1 178 ? 10.843 11.554 -16.207 1.00 88.00 178 CYS A C 1
ATOM 1473 O O . CYS A 1 178 ? 9.848 11.965 -15.621 1.00 88.00 178 CYS A O 1
ATOM 1475 N N . GLU A 1 179 ? 11.810 12.365 -16.638 1.00 87.56 179 GLU A N 1
ATOM 1476 C CA . GLU A 1 179 ? 11.776 13.821 -16.482 1.00 87.56 179 GLU A CA 1
ATOM 1477 C C . GLU A 1 179 ? 10.586 14.440 -17.228 1.00 87.56 179 GLU A C 1
ATOM 1479 O O . GLU A 1 179 ? 9.816 15.194 -16.631 1.00 87.56 179 GLU A O 1
ATOM 1484 N N . GLU A 1 180 ? 10.362 14.046 -18.483 1.00 86.31 180 GLU A N 1
ATOM 1485 C CA . GLU A 1 180 ? 9.235 14.539 -19.287 1.00 86.31 180 GLU A CA 1
ATOM 1486 C C . GLU A 1 180 ? 7.866 14.100 -18.749 1.00 86.31 180 GLU A C 1
ATOM 1488 O O . GLU A 1 180 ? 6.892 14.843 -18.855 1.00 86.31 180 GLU A O 1
ATOM 1493 N N . ASN A 1 181 ? 7.784 12.924 -18.121 1.00 80.50 181 ASN A N 1
ATOM 1494 C CA . ASN A 1 181 ? 6.538 12.380 -17.569 1.00 80.50 181 ASN A CA 1
ATOM 1495 C C . ASN A 1 181 ? 6.357 12.685 -16.071 1.00 80.50 181 ASN A C 1
ATOM 1497 O O . ASN A 1 181 ? 5.471 12.125 -15.428 1.00 80.50 181 ASN A O 1
ATOM 1501 N N . SER A 1 182 ? 7.179 13.575 -15.496 1.00 80.00 182 SER A N 1
ATOM 1502 C CA . SER A 1 182 ? 7.145 13.926 -14.064 1.00 80.00 182 SER A CA 1
ATOM 1503 C C . SER A 1 182 ? 7.259 12.714 -13.123 1.00 80.00 182 SER A C 1
ATOM 1505 O O . SER A 1 182 ? 6.703 12.694 -12.023 1.00 80.00 182 SER A O 1
ATOM 1507 N N . MET A 1 183 ? 8.005 11.694 -13.545 1.00 77.75 183 MET A N 1
ATOM 1508 C CA . MET A 1 183 ? 8.284 10.487 -12.777 1.00 77.75 183 MET A CA 1
ATOM 1509 C C . MET A 1 183 ? 9.690 10.508 -12.172 1.00 77.75 183 MET A C 1
ATOM 1511 O O . MET A 1 183 ? 10.621 11.131 -12.676 1.00 77.75 183 MET A O 1
ATOM 1515 N N . THR A 1 184 ? 9.883 9.763 -11.083 1.00 78.69 184 THR A N 1
ATOM 1516 C CA . THR A 1 184 ? 11.212 9.606 -10.475 1.00 78.69 184 THR A CA 1
ATOM 1517 C C . THR A 1 184 ? 11.965 8.450 -11.133 1.00 78.69 184 THR A C 1
ATOM 1519 O O . THR A 1 184 ? 11.524 7.302 -11.082 1.00 78.69 184 THR A O 1
ATOM 1522 N N . ALA A 1 185 ? 13.128 8.741 -11.722 1.00 82.00 185 ALA A N 1
ATOM 1523 C CA . ALA A 1 185 ? 13.976 7.727 -12.342 1.00 82.00 185 ALA A CA 1
ATOM 1524 C C . ALA A 1 185 ? 14.608 6.776 -11.307 1.00 82.00 185 ALA A C 1
ATOM 1526 O O . ALA A 1 185 ? 15.115 7.196 -10.260 1.00 82.00 185 ALA A O 1
ATOM 1527 N N . LEU A 1 186 ? 14.646 5.484 -11.633 1.00 81.19 186 LEU A N 1
ATOM 1528 C CA . LEU A 1 186 ? 15.365 4.461 -10.879 1.00 81.19 186 LEU A CA 1
ATOM 1529 C C . LEU A 1 186 ? 16.861 4.770 -10.867 1.00 81.19 186 LEU A C 1
ATOM 1531 O O . LEU A 1 186 ? 17.396 5.315 -11.824 1.00 81.19 186 LEU A O 1
ATOM 1535 N N . LYS A 1 187 ? 17.573 4.324 -9.826 1.00 82.06 187 LYS A N 1
ATOM 1536 C CA . LYS A 1 187 ? 19.042 4.251 -9.878 1.00 82.06 187 LYS A CA 1
ATOM 1537 C C . LYS A 1 187 ? 19.467 3.200 -10.907 1.00 82.06 187 LYS A C 1
ATOM 1539 O O . LYS A 1 187 ? 18.826 2.157 -11.011 1.00 82.06 187 LYS A O 1
ATOM 1544 N N . ASN A 1 188 ? 20.604 3.415 -11.568 1.00 80.00 188 ASN A N 1
ATOM 1545 C CA . ASN A 1 188 ? 21.108 2.561 -12.653 1.00 80.00 188 ASN A CA 1
ATOM 1546 C C . ASN A 1 188 ? 21.125 1.053 -12.316 1.00 80.00 188 ASN A C 1
ATOM 1548 O O . ASN A 1 188 ? 20.670 0.234 -13.110 1.00 80.00 188 ASN A O 1
ATOM 1552 N N . ARG A 1 189 ? 21.551 0.677 -11.101 1.00 77.94 189 ARG A N 1
ATOM 1553 C CA . ARG A 1 189 ? 21.520 -0.727 -10.656 1.00 77.94 189 ARG A CA 1
ATOM 1554 C C . ARG A 1 189 ? 20.099 -1.301 -10.616 1.00 77.94 189 ARG A C 1
ATOM 1556 O O . ARG A 1 189 ? 19.863 -2.371 -11.154 1.00 77.94 189 ARG A O 1
ATOM 1563 N N . SER A 1 190 ? 19.150 -0.573 -10.029 1.00 74.12 190 SER A N 1
ATOM 1564 C CA . SER A 1 190 ? 17.748 -1.005 -9.947 1.00 74.12 190 SER A CA 1
ATOM 1565 C C . SER A 1 190 ? 17.061 -1.013 -11.311 1.00 74.12 190 SER A C 1
ATOM 1567 O O . SER A 1 190 ? 16.221 -1.869 -11.558 1.00 74.12 190 SER A O 1
ATOM 1569 N N . PHE A 1 191 ? 17.436 -0.087 -12.197 1.00 83.94 191 PHE A N 1
ATOM 1570 C CA . PHE A 1 191 ? 17.028 -0.111 -13.598 1.00 83.94 191 PHE A CA 1
ATOM 1571 C C . PHE A 1 191 ? 17.534 -1.377 -14.298 1.00 83.94 191 PHE A C 1
ATOM 1573 O O . PHE A 1 191 ? 16.757 -2.083 -14.929 1.00 83.94 191 PHE A O 1
ATOM 1580 N N . SER A 1 192 ? 18.810 -1.717 -14.117 1.00 81.44 192 SER A N 1
ATOM 1581 C CA . SER A 1 192 ? 19.404 -2.935 -14.680 1.00 81.44 192 SER A CA 1
ATOM 1582 C C . SER A 1 192 ? 18.707 -4.199 -14.166 1.00 81.44 192 SER A C 1
ATOM 1584 O O . SER A 1 192 ? 18.360 -5.071 -14.960 1.00 81.44 192 SER A O 1
ATOM 1586 N N . ASP A 1 193 ? 18.428 -4.276 -12.861 1.00 76.06 193 ASP A N 1
ATOM 1587 C CA . ASP A 1 193 ? 17.680 -5.388 -12.262 1.00 76.06 193 ASP A CA 1
ATOM 1588 C C . ASP A 1 193 ? 16.256 -5.493 -12.847 1.00 76.06 193 ASP A C 1
ATOM 1590 O O . ASP A 1 193 ? 15.785 -6.590 -13.156 1.00 76.06 193 ASP A O 1
ATOM 1594 N N . ALA A 1 194 ? 15.582 -4.355 -13.054 1.00 78.88 194 ALA A N 1
ATOM 1595 C CA . ALA A 1 194 ? 14.268 -4.301 -13.691 1.00 78.88 194 ALA A CA 1
ATOM 1596 C C . ALA A 1 194 ? 14.314 -4.766 -15.157 1.00 78.88 194 ALA A C 1
ATOM 1598 O O . ALA A 1 194 ? 13.465 -5.560 -15.559 1.00 78.88 194 ALA A O 1
ATOM 1599 N N . MET A 1 195 ? 15.324 -4.346 -15.929 1.00 82.19 195 MET A N 1
ATOM 1600 C CA . MET A 1 195 ? 15.534 -4.785 -17.314 1.00 82.19 195 MET A CA 1
ATOM 1601 C C . MET A 1 195 ? 15.786 -6.297 -17.411 1.00 82.19 195 MET A C 1
ATOM 1603 O O . MET A 1 195 ? 15.260 -6.952 -18.309 1.00 82.19 195 MET A O 1
ATOM 1607 N N . ILE A 1 196 ? 16.536 -6.873 -16.464 1.00 80.00 196 ILE A N 1
ATOM 1608 C CA . ILE A 1 196 ? 16.748 -8.327 -16.378 1.00 80.00 196 ILE A CA 1
ATOM 1609 C C . ILE A 1 196 ? 15.427 -9.049 -16.078 1.00 80.00 196 ILE A C 1
ATOM 1611 O O . ILE A 1 196 ? 15.136 -10.077 -16.687 1.00 80.00 196 ILE A O 1
ATOM 1615 N N . ALA A 1 197 ? 14.599 -8.514 -15.177 1.00 75.81 197 ALA A N 1
ATOM 1616 C CA . ALA A 1 197 ? 13.321 -9.130 -14.818 1.00 75.81 197 ALA A CA 1
ATOM 1617 C C . ALA A 1 197 ? 12.324 -9.178 -15.991 1.00 75.81 197 ALA A C 1
ATOM 1619 O O . ALA A 1 197 ? 11.523 -10.108 -16.084 1.00 75.81 197 ALA A O 1
ATOM 1620 N N . VAL A 1 198 ? 12.379 -8.197 -16.896 1.00 77.31 198 VAL A N 1
ATOM 1621 C CA . VAL A 1 198 ? 11.496 -8.114 -18.074 1.00 77.31 198 VAL A CA 1
ATOM 1622 C C . VAL A 1 198 ? 12.126 -8.697 -19.340 1.00 77.31 198 VAL A C 1
ATOM 1624 O O . VAL A 1 198 ? 11.464 -8.761 -20.376 1.00 77.31 198 VAL A O 1
ATOM 1627 N N . GLN A 1 199 ? 13.372 -9.173 -19.254 1.00 77.31 199 GLN A N 1
ATOM 1628 C CA . GLN A 1 199 ? 14.156 -9.690 -20.373 1.00 77.31 199 GLN A CA 1
ATOM 1629 C C . GLN A 1 199 ? 13.378 -10.733 -21.190 1.00 77.31 199 GLN A C 1
ATOM 1631 O O . GLN A 1 199 ? 13.278 -10.613 -22.408 1.00 77.31 199 GLN A O 1
ATOM 1636 N N . THR A 1 200 ? 12.774 -11.718 -20.523 1.00 72.31 200 THR A N 1
ATOM 1637 C CA . THR A 1 200 ? 12.005 -12.786 -21.179 1.00 72.31 200 THR A CA 1
ATOM 1638 C C . THR A 1 200 ? 10.714 -12.273 -21.822 1.00 72.31 200 THR A C 1
ATOM 1640 O O . THR A 1 200 ? 10.324 -12.775 -22.870 1.00 72.31 200 THR A O 1
ATOM 1643 N N . LYS A 1 201 ? 10.059 -11.259 -21.230 1.00 77.25 201 LYS A N 1
ATOM 1644 C CA . LYS A 1 201 ? 8.802 -10.685 -21.753 1.00 77.25 201 LYS A CA 1
ATOM 1645 C C . LYS A 1 201 ? 9.027 -10.001 -23.105 1.00 77.25 201 LYS A C 1
ATOM 1647 O O . LYS A 1 201 ? 8.205 -10.157 -23.998 1.00 77.25 201 LYS A O 1
ATOM 1652 N N . TYR A 1 202 ? 10.134 -9.272 -23.246 1.00 73.75 202 TYR A N 1
ATOM 1653 C CA . TYR A 1 202 ? 10.463 -8.508 -24.458 1.00 73.75 202 TYR A CA 1
ATOM 1654 C C . TYR A 1 202 ? 11.533 -9.181 -25.332 1.00 73.75 202 TYR A C 1
ATOM 1656 O O . TYR A 1 202 ? 12.057 -8.555 -26.246 1.00 73.75 202 TYR A O 1
ATOM 1664 N N . ASN A 1 203 ? 11.869 -10.447 -25.054 1.00 72.62 203 ASN A N 1
ATOM 1665 C CA . ASN A 1 203 ? 12.893 -11.219 -25.763 1.00 72.62 203 ASN A CA 1
ATOM 1666 C C . ASN A 1 203 ? 14.247 -10.484 -25.894 1.00 72.62 203 ASN A C 1
ATOM 1668 O O . ASN A 1 203 ? 14.895 -10.506 -26.939 1.00 72.62 203 ASN A O 1
ATOM 1672 N N . LEU A 1 204 ? 14.666 -9.802 -24.826 1.00 71.25 204 LEU A N 1
ATOM 1673 C CA . LEU A 1 204 ? 15.921 -9.053 -24.800 1.00 71.25 204 LEU A CA 1
ATOM 1674 C C . LEU A 1 204 ? 17.090 -10.027 -24.601 1.00 71.25 204 LEU A C 1
ATOM 1676 O O . LEU A 1 204 ? 17.019 -10.948 -23.784 1.00 71.25 204 LEU A O 1
ATOM 1680 N N . VAL A 1 205 ? 18.201 -9.836 -25.307 1.00 60.84 205 VAL A N 1
ATOM 1681 C CA . VAL A 1 205 ? 19.390 -10.687 -25.148 1.00 60.84 205 VAL A CA 1
ATOM 1682 C C . VAL A 1 205 ? 20.400 -9.961 -24.266 1.00 60.84 205 VAL A C 1
ATOM 1684 O O . VAL A 1 205 ? 20.577 -8.751 -24.378 1.00 60.84 205 VAL A O 1
ATOM 1687 N N . ARG A 1 206 ? 21.085 -10.703 -23.384 1.00 48.31 206 ARG A N 1
ATOM 1688 C CA . ARG A 1 206 ? 21.958 -10.214 -22.290 1.00 48.31 206 ARG A CA 1
ATOM 1689 C C . ARG A 1 206 ? 23.160 -9.348 -22.723 1.00 48.31 206 ARG A C 1
ATOM 1691 O O . ARG A 1 206 ? 23.988 -9.015 -21.884 1.00 48.31 206 ARG A O 1
ATOM 1698 N N . MET A 1 207 ? 23.256 -8.991 -24.004 1.00 37.00 207 MET A N 1
ATOM 1699 C CA . MET A 1 207 ? 24.336 -8.192 -24.582 1.00 37.00 207 MET A CA 1
ATOM 1700 C C . MET A 1 207 ? 23.873 -7.137 -25.603 1.00 37.00 207 MET A C 1
ATOM 1702 O O . MET A 1 207 ? 24.695 -6.336 -26.030 1.00 37.00 207 MET A O 1
ATOM 1706 N N . TYR A 1 208 ? 22.579 -7.084 -25.948 1.00 37.66 208 TYR A N 1
ATOM 1707 C CA . TYR A 1 208 ? 22.011 -6.103 -26.877 1.00 37.66 208 TYR A CA 1
ATOM 1708 C C . TYR A 1 208 ? 20.544 -5.874 -26.505 1.00 37.66 208 TYR A C 1
ATOM 1710 O O . TYR A 1 208 ? 19.707 -6.761 -26.676 1.00 37.66 208 TYR A O 1
ATOM 1718 N N . ILE A 1 209 ? 20.226 -4.702 -25.955 1.00 43.09 209 ILE A N 1
ATOM 1719 C CA . ILE A 1 209 ? 18.831 -4.298 -25.785 1.00 43.09 209 ILE A CA 1
ATOM 1720 C C . ILE A 1 209 ? 18.448 -3.528 -27.038 1.00 43.09 209 ILE A C 1
ATOM 1722 O O . ILE A 1 209 ? 19.001 -2.470 -27.300 1.00 43.09 209 ILE A O 1
ATOM 1726 N N . VAL A 1 210 ? 17.540 -4.070 -27.837 1.00 37.50 210 VAL A N 1
ATOM 1727 C CA . VAL A 1 210 ? 17.168 -3.459 -29.107 1.00 37.50 210 VAL A CA 1
ATOM 1728 C C . VAL A 1 210 ? 16.173 -2.320 -28.908 1.00 37.50 210 VAL A C 1
ATOM 1730 O O . VAL A 1 210 ? 14.974 -2.567 -28.796 1.00 37.50 210 VAL A O 1
ATOM 1733 N N . ILE A 1 211 ? 16.655 -1.077 -28.850 1.00 38.53 211 ILE A N 1
ATOM 1734 C CA . ILE A 1 211 ? 15.808 0.094 -28.605 1.00 38.53 211 ILE A CA 1
ATOM 1735 C C . ILE A 1 211 ? 16.237 1.264 -29.504 1.00 38.53 211 ILE A C 1
ATOM 1737 O O . ILE A 1 211 ? 17.378 1.714 -29.454 1.00 38.53 211 ILE A O 1
ATOM 1741 N N . GLN A 1 212 ? 15.312 1.764 -30.329 1.00 33.53 212 GLN A N 1
ATOM 1742 C CA . GLN A 1 212 ? 15.440 3.058 -31.009 1.00 33.53 212 GLN A CA 1
ATOM 1743 C C . GLN A 1 212 ? 15.083 4.180 -30.031 1.00 33.53 212 GLN A C 1
ATOM 1745 O O . GLN A 1 212 ? 13.932 4.265 -29.616 1.00 33.53 212 GLN A O 1
ATOM 1750 N N . CYS A 1 213 ? 16.037 5.062 -29.731 1.00 32.72 213 CYS A N 1
ATOM 1751 C CA . CYS A 1 213 ? 15.771 6.342 -29.081 1.00 32.72 213 CYS A CA 1
ATOM 1752 C C . CYS A 1 213 ? 15.894 7.468 -30.100 1.00 32.72 213 CYS A C 1
ATOM 1754 O O . CYS A 1 213 ? 16.929 7.635 -30.746 1.00 32.72 213 CYS A O 1
ATOM 1756 N N . LYS A 1 214 ? 14.840 8.271 -30.232 1.00 36.41 214 LYS A N 1
ATOM 1757 C CA . LYS A 1 214 ? 14.896 9.514 -30.995 1.00 36.41 214 LYS A CA 1
ATOM 1758 C C . LYS A 1 214 ? 15.089 10.656 -30.005 1.00 36.41 214 LYS A C 1
ATOM 1760 O O . LYS A 1 214 ? 14.110 11.137 -29.462 1.00 36.41 214 LYS A O 1
ATOM 1765 N N . LEU A 1 215 ? 16.330 11.102 -29.798 1.00 33.78 215 LEU A N 1
ATOM 1766 C CA . LEU A 1 215 ? 16.586 12.520 -29.516 1.00 33.78 215 LEU A CA 1
ATOM 1767 C C . LEU A 1 215 ? 18.039 12.937 -29.823 1.00 33.78 215 LEU A C 1
ATOM 1769 O O . LEU A 1 215 ? 18.826 13.256 -28.940 1.00 33.78 215 LEU A O 1
ATOM 1773 N N . HIS A 1 216 ? 18.389 12.943 -31.110 1.00 29.72 216 HIS A N 1
ATOM 1774 C CA . HIS A 1 216 ? 19.061 14.088 -31.741 1.00 29.72 216 HIS A CA 1
ATOM 1775 C C . HIS A 1 216 ? 19.062 13.906 -33.262 1.00 29.72 216 HIS A C 1
ATOM 1777 O O . HIS A 1 216 ? 19.833 13.142 -33.835 1.00 29.72 216 HIS A O 1
ATOM 1783 N N . ILE A 1 217 ? 18.161 14.625 -33.925 1.00 28.19 217 ILE A N 1
ATOM 1784 C CA . ILE A 1 217 ? 18.233 14.907 -35.357 1.00 28.19 217 ILE A CA 1
ATOM 1785 C C . ILE A 1 217 ? 19.317 15.982 -35.504 1.00 28.19 217 ILE A C 1
ATOM 1787 O O . ILE A 1 217 ? 19.037 17.165 -35.355 1.00 28.19 217 ILE A O 1
ATOM 1791 N N . ILE A 1 218 ? 20.563 15.579 -35.762 1.00 26.50 218 ILE A N 1
ATOM 1792 C CA . ILE A 1 218 ? 21.527 16.447 -36.448 1.00 26.50 218 ILE A CA 1
ATOM 1793 C C . ILE A 1 218 ? 21.426 16.071 -37.925 1.00 26.50 218 ILE A C 1
ATOM 1795 O O . ILE A 1 218 ? 22.128 15.184 -38.398 1.00 26.50 218 ILE A O 1
ATOM 1799 N N . TYR A 1 219 ? 20.498 16.700 -38.646 1.00 26.67 219 TYR A N 1
ATOM 1800 C CA . TYR A 1 219 ? 20.562 16.728 -40.105 1.00 26.67 219 TYR A CA 1
ATOM 1801 C C . TYR A 1 219 ? 21.311 17.995 -40.494 1.00 26.67 219 TYR A C 1
ATOM 1803 O O . TYR A 1 219 ? 20.811 19.100 -40.294 1.00 26.67 219 TYR A O 1
ATOM 1811 N N . PHE A 1 220 ? 22.500 17.831 -41.066 1.00 26.91 220 PHE A N 1
ATOM 1812 C CA . PHE A 1 220 ? 23.047 18.828 -41.972 1.00 26.91 220 PHE A CA 1
ATOM 1813 C C . PHE A 1 220 ? 23.060 18.257 -43.389 1.00 26.91 220 PHE A C 1
ATOM 1815 O O . PHE A 1 220 ? 23.488 17.128 -43.615 1.00 26.91 220 PHE A O 1
ATOM 1822 N N . SER A 1 221 ? 22.662 19.129 -44.315 1.00 26.14 221 SER A N 1
ATOM 1823 C CA . SER A 1 221 ? 22.807 19.094 -45.774 1.00 26.14 221 SER A CA 1
ATOM 1824 C C . SER A 1 221 ? 21.727 18.386 -46.608 1.00 26.14 221 SER A C 1
ATOM 1826 O O . SER A 1 221 ? 21.635 17.167 -46.668 1.00 26.14 221 SER A O 1
ATOM 1828 N N . GLY A 1 222 ? 20.999 19.214 -47.370 1.00 31.25 222 GLY A N 1
ATOM 1829 C CA . GLY A 1 222 ? 20.710 18.925 -48.774 1.00 31.25 222 GLY A CA 1
ATOM 1830 C C . GLY A 1 222 ? 19.236 18.872 -49.162 1.00 31.25 222 GLY A C 1
ATOM 1831 O O . GLY A 1 222 ? 18.578 17.876 -48.910 1.00 31.25 222 GLY A O 1
ATOM 1832 N N . TRP A 1 223 ? 18.805 19.893 -49.911 1.00 30.23 223 TRP A N 1
ATOM 1833 C CA . TRP A 1 223 ? 17.609 19.936 -50.767 1.00 30.23 223 TRP A CA 1
ATOM 1834 C C . TRP A 1 223 ? 16.254 20.209 -50.112 1.00 30.23 223 TRP A C 1
ATOM 1836 O O . TRP A 1 223 ? 15.385 19.351 -50.040 1.00 30.23 223 TRP A O 1
ATOM 1846 N N . LEU A 1 224 ? 16.038 21.486 -49.793 1.00 28.11 224 LEU A N 1
ATOM 1847 C CA . LEU A 1 224 ? 14.785 22.174 -50.111 1.00 28.11 224 LEU A CA 1
ATOM 1848 C C . LEU A 1 224 ? 15.143 23.566 -50.649 1.00 28.11 224 LEU A C 1
ATOM 1850 O O . LEU A 1 224 ? 15.170 24.549 -49.912 1.00 28.11 224 LEU A O 1
ATOM 1854 N N . SER A 1 225 ? 15.475 23.628 -51.938 1.00 33.59 225 SER A N 1
ATOM 1855 C CA . SER A 1 225 ? 15.313 24.848 -52.724 1.00 33.59 225 SER A CA 1
ATOM 1856 C C . SER A 1 225 ? 14.078 24.683 -53.602 1.00 33.59 225 SER A C 1
ATOM 1858 O O . SER A 1 225 ? 14.023 23.775 -54.427 1.00 33.59 225 SER A O 1
ATOM 1860 N N . GLU A 1 226 ? 13.156 25.616 -53.386 1.00 30.56 226 GLU A N 1
ATOM 1861 C CA . GLU A 1 226 ? 12.142 26.119 -54.314 1.00 30.56 226 GLU A CA 1
ATOM 1862 C C . GLU A 1 226 ? 10.807 25.368 -54.413 1.00 30.56 226 GLU A C 1
ATOM 1864 O O . GLU A 1 226 ? 10.597 24.404 -55.140 1.00 30.56 226 GLU A O 1
ATOM 1869 N N . VAL A 1 227 ? 9.873 25.945 -53.656 1.00 34.03 227 VAL A N 1
ATOM 1870 C CA . VAL A 1 227 ? 8.470 26.137 -54.007 1.00 34.03 227 VAL A CA 1
ATOM 1871 C C . VAL A 1 227 ? 8.387 27.007 -55.271 1.00 34.03 227 VAL A C 1
ATOM 1873 O O . VAL A 1 227 ? 8.783 28.171 -55.210 1.00 34.03 227 VAL A O 1
ATOM 1876 N N . ALA A 1 228 ? 7.848 26.458 -56.363 1.00 33.09 228 ALA A N 1
ATOM 1877 C CA . ALA A 1 228 ? 6.913 27.091 -57.307 1.00 33.09 228 ALA A CA 1
ATOM 1878 C C . ALA A 1 228 ? 6.383 26.034 -58.290 1.00 33.09 228 ALA A C 1
ATOM 1880 O O . ALA A 1 228 ? 7.216 25.372 -58.947 1.00 33.09 228 ALA A O 1
#